Protein AF-A0A090TX85-F1 (afdb_monomer_lite)

Structure (mmCIF, N/CA/C/O backbone):
data_AF-A0A090TX85-F1
#
_entry.id   AF-A0A090TX85-F1
#
loop_
_atom_site.group_PDB
_atom_site.id
_atom_site.type_symbol
_atom_site.label_atom_id
_atom_site.label_alt_id
_atom_site.label_comp_id
_atom_site.label_asym_id
_atom_site.label_entity_id
_atom_site.label_seq_id
_atom_site.pdbx_PDB_ins_code
_atom_site.Cartn_x
_atom_site.Cartn_y
_atom_site.Cartn_z
_atom_site.occupancy
_atom_site.B_iso_or_equiv
_atom_site.auth_seq_id
_atom_site.auth_comp_id
_atom_site.auth_asym_id
_atom_site.auth_atom_id
_atom_site.pdbx_PDB_model_num
ATOM 1 N N . MET A 1 1 ? -38.885 6.230 16.861 1.00 35.53 1 MET A N 1
ATOM 2 C CA . MET A 1 1 ? -38.272 6.081 18.195 1.00 35.53 1 MET A CA 1
ATOM 3 C C . MET A 1 1 ? -37.328 7.254 18.384 1.00 35.53 1 MET A C 1
ATOM 5 O O . MET A 1 1 ? -36.355 7.330 17.651 1.00 35.53 1 MET A O 1
ATOM 9 N N . SER A 1 2 ? -37.672 8.209 19.249 1.00 38.22 2 SER A N 1
ATOM 10 C CA . SER A 1 2 ? -36.820 9.360 19.577 1.00 38.22 2 SER A CA 1
ATOM 11 C C . SER A 1 2 ? -36.460 9.220 21.050 1.00 38.22 2 SER A C 1
ATOM 13 O O . SER A 1 2 ? -37.342 9.321 21.898 1.00 38.22 2 SER A O 1
ATOM 15 N N . THR A 1 3 ? -35.209 8.887 21.345 1.00 39.09 3 THR A N 1
ATOM 16 C CA . THR A 1 3 ? -34.692 8.728 22.709 1.00 39.09 3 THR A CA 1
ATOM 17 C C . THR A 1 3 ? -34.293 10.100 23.244 1.00 39.09 3 THR A C 1
ATOM 19 O O . THR A 1 3 ? -33.414 10.744 22.672 1.00 39.09 3 THR A O 1
ATOM 22 N N . ILE A 1 4 ? -34.941 10.569 24.309 1.00 48.97 4 ILE A N 1
ATOM 23 C CA . ILE A 1 4 ? -34.514 11.772 25.036 1.00 48.97 4 ILE A CA 1
ATOM 24 C C . ILE A 1 4 ? -33.376 11.350 25.974 1.00 48.97 4 ILE A C 1
ATOM 26 O O . ILE A 1 4 ? -33.540 10.426 26.764 1.00 48.97 4 ILE A O 1
ATOM 30 N N . SER A 1 5 ? -32.211 11.991 25.856 1.00 46.62 5 SER A N 1
ATOM 31 C CA . SER A 1 5 ? -31.072 11.776 26.757 1.00 46.62 5 SER A CA 1
ATOM 32 C C . SER A 1 5 ? -31.274 12.573 28.048 1.00 46.62 5 SER A C 1
ATOM 34 O O . SER A 1 5 ? -31.529 13.779 27.977 1.00 46.62 5 SER A O 1
ATOM 36 N N . LEU A 1 6 ? -31.100 11.934 29.213 1.00 49.88 6 LEU A N 1
ATOM 37 C CA . LEU A 1 6 ? -31.169 12.589 30.531 1.00 49.88 6 LEU A CA 1
ATOM 38 C C . LEU A 1 6 ? -30.198 13.778 30.662 1.00 49.88 6 LEU A C 1
ATOM 40 O O . LEU A 1 6 ? -30.486 14.731 31.377 1.00 49.88 6 LEU A O 1
ATOM 44 N N . ALA A 1 7 ? -29.099 13.791 29.901 1.00 43.81 7 ALA A N 1
ATOM 45 C CA . ALA A 1 7 ? -28.139 14.898 29.895 1.00 43.81 7 ALA A CA 1
ATOM 46 C C . ALA A 1 7 ? -28.676 16.189 29.241 1.00 43.81 7 ALA A C 1
ATOM 48 O O . ALA A 1 7 ? -28.072 17.249 29.380 1.00 43.81 7 ALA A O 1
ATOM 49 N N . SER A 1 8 ? -29.808 16.121 28.533 1.00 48.03 8 SER A N 1
ATOM 50 C CA . SER A 1 8 ? -30.465 17.298 27.948 1.00 48.03 8 SER A CA 1
ATOM 51 C C . SER A 1 8 ? -31.536 17.929 28.851 1.00 48.03 8 SER A C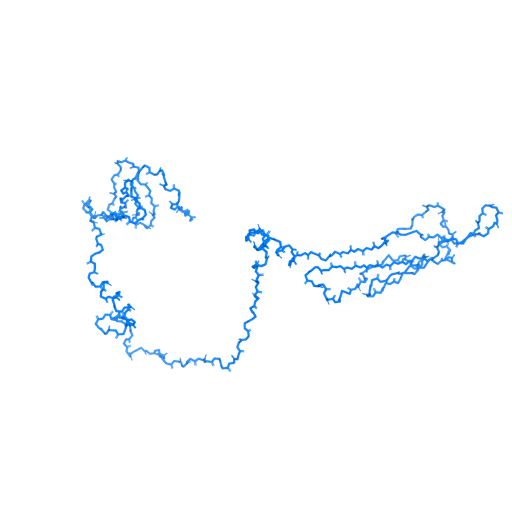 1
ATOM 53 O O . SER A 1 8 ? -32.106 18.948 28.472 1.00 48.03 8 SER A O 1
ATOM 55 N N . LEU A 1 9 ? -31.783 17.380 30.054 1.00 50.69 9 LEU A N 1
ATOM 56 C CA . LEU A 1 9 ? -32.808 17.880 30.985 1.00 50.69 9 LEU A CA 1
ATOM 57 C C . LEU A 1 9 ? -32.353 19.040 31.899 1.00 50.69 9 LEU A C 1
ATOM 59 O O . LEU A 1 9 ? -33.152 19.554 32.676 1.00 50.69 9 LEU A O 1
ATOM 63 N N . VAL A 1 10 ? -31.109 19.511 31.780 1.00 48.25 10 VAL A N 1
ATOM 64 C CA . VAL A 1 10 ? -30.507 20.532 32.672 1.00 48.25 10 VAL A CA 1
ATOM 65 C C . VAL A 1 10 ? -31.201 21.914 32.614 1.00 48.25 10 VAL A C 1
ATOM 67 O O . VAL A 1 10 ? -30.886 22.800 33.401 1.00 48.25 10 VAL A O 1
ATOM 70 N N . GLN A 1 11 ? -32.190 22.126 31.738 1.00 52.59 11 GLN A N 1
ATOM 71 C CA . GLN A 1 11 ? -33.014 23.347 31.715 1.00 52.59 11 GLN A CA 1
ATOM 72 C C . GLN A 1 11 ? -34.497 23.071 31.442 1.00 52.59 11 GLN A C 1
ATOM 74 O O . GLN A 1 11 ? -35.146 23.784 30.675 1.00 52.59 11 GLN A O 1
ATOM 79 N N . VAL A 1 12 ? -35.056 22.024 32.043 1.00 52.38 12 VAL A N 1
ATOM 80 C CA . VAL A 1 12 ? -36.495 21.782 31.935 1.00 52.38 12 VAL A CA 1
ATOM 81 C C . VAL A 1 12 ? -37.238 22.569 33.013 1.00 52.38 12 VAL A C 1
ATOM 83 O O . VAL A 1 12 ? -37.334 22.142 34.155 1.00 52.38 12 VAL A O 1
ATOM 86 N N . SER A 1 13 ? -37.787 23.725 32.642 1.00 56.41 13 SER A N 1
ATOM 87 C CA . SER A 1 13 ? -38.819 24.412 33.428 1.00 56.41 13 SER A CA 1
ATOM 88 C C . SER A 1 13 ? -40.166 23.711 33.199 1.00 56.41 13 SER A C 1
ATOM 90 O O . SER A 1 13 ? -40.841 23.971 32.196 1.00 56.41 13 SER A O 1
ATOM 92 N N . GLY A 1 14 ? -40.513 22.746 34.052 1.00 64.75 14 GLY A N 1
ATOM 93 C CA . GLY A 1 14 ? -41.744 21.957 33.950 1.00 64.75 14 GLY A CA 1
ATOM 94 C C . GLY A 1 14 ? -41.708 20.679 34.790 1.00 64.75 14 GLY A C 1
ATOM 95 O O . GLY A 1 14 ? -40.648 20.261 35.245 1.00 64.75 14 GLY A O 1
ATOM 96 N N . THR A 1 15 ? -42.863 20.044 34.989 1.00 73.31 15 THR A N 1
ATOM 97 C CA . THR A 1 15 ? -42.965 18.785 35.744 1.00 73.31 15 THR A CA 1
ATOM 98 C C . THR A 1 15 ? -42.597 17.611 34.841 1.00 73.31 15 THR A C 1
ATOM 100 O O . THR A 1 15 ? -43.173 17.451 33.759 1.00 73.31 15 THR A O 1
ATOM 103 N N . LEU A 1 16 ? -41.643 16.781 35.264 1.00 80.31 16 LEU A N 1
ATOM 104 C CA . LEU A 1 16 ? -41.279 15.572 34.534 1.00 80.31 16 LEU A CA 1
ATOM 105 C C . LEU A 1 16 ? -42.306 14.473 34.813 1.00 80.31 16 LEU A C 1
ATOM 107 O O . LEU A 1 16 ? -42.590 14.168 35.970 1.00 80.31 16 LEU A O 1
ATOM 111 N N . ILE A 1 17 ? -42.852 13.872 33.753 1.00 82.50 17 ILE A N 1
ATOM 112 C CA . ILE A 1 17 ? -43.796 12.762 33.872 1.00 82.50 17 ILE A CA 1
ATOM 113 C C . ILE A 1 17 ? -43.419 11.578 32.985 1.00 82.50 17 ILE A C 1
ATOM 115 O O . ILE A 1 17 ? -42.836 11.731 31.908 1.00 82.50 17 ILE A O 1
ATOM 119 N N . VAL A 1 18 ? -43.855 10.394 33.393 1.00 84.69 18 VAL A N 1
ATOM 120 C CA . VAL A 1 18 ? -44.042 9.242 32.510 1.00 84.69 18 VAL A CA 1
ATOM 121 C C . VAL A 1 18 ? -45.539 9.111 32.264 1.00 84.69 18 VAL A C 1
ATOM 123 O O . VAL A 1 18 ? -46.302 8.942 33.211 1.00 84.69 18 VAL A O 1
ATOM 126 N N . ASP A 1 19 ? -45.975 9.237 31.009 1.00 81.69 19 ASP A N 1
ATOM 127 C CA . ASP A 1 19 ? -47.399 9.105 30.686 1.00 81.69 19 ASP A CA 1
ATOM 128 C C . ASP A 1 19 ? -47.898 7.654 30.819 1.00 81.69 19 ASP A C 1
ATOM 130 O O . ASP A 1 19 ? -47.111 6.704 30.861 1.00 81.69 19 ASP A O 1
ATOM 134 N N . ALA A 1 20 ? -49.220 7.460 30.829 1.00 77.81 20 ALA A N 1
ATOM 135 C CA . ALA A 1 20 ? -49.841 6.129 30.894 1.00 77.81 20 ALA A CA 1
ATOM 136 C C . ALA A 1 20 ? -49.443 5.170 29.741 1.00 77.81 20 ALA A C 1
ATOM 138 O O . ALA A 1 20 ? -49.757 3.980 29.787 1.00 77.81 20 ALA A O 1
ATOM 139 N N . GLN A 1 21 ? -48.789 5.665 28.684 1.00 79.25 21 GLN A N 1
ATOM 140 C CA . GLN A 1 21 ? -48.251 4.871 27.576 1.00 79.25 21 GLN A CA 1
ATOM 141 C C . GLN A 1 21 ? -46.757 4.533 27.756 1.00 79.25 21 GLN A C 1
ATOM 143 O O . GLN A 1 21 ? -46.163 3.921 26.865 1.00 79.25 21 GLN A O 1
ATOM 148 N N . GLY A 1 22 ? -46.152 4.898 28.891 1.00 75.00 22 GLY A N 1
ATOM 149 C CA . GLY A 1 22 ? -44.753 4.631 29.228 1.00 75.00 22 GLY A CA 1
ATOM 150 C C . GLY A 1 22 ? -43.764 5.596 28.573 1.00 75.00 22 GLY A C 1
ATOM 151 O O . GLY A 1 22 ? -42.566 5.308 28.512 1.00 75.00 22 GLY A O 1
ATOM 152 N N . LYS A 1 23 ? -44.234 6.729 28.040 1.00 77.19 23 LYS A N 1
ATOM 153 C CA . LYS A 1 23 ? -43.383 7.719 27.382 1.00 77.19 23 LYS A CA 1
ATOM 154 C C . LYS A 1 23 ? -43.030 8.847 28.350 1.00 77.19 23 LYS A C 1
ATOM 156 O O . LYS A 1 23 ? -43.896 9.570 28.839 1.00 77.19 23 LYS A O 1
ATOM 161 N N . LEU A 1 24 ? -41.728 9.057 28.534 1.00 80.19 24 LEU A N 1
ATOM 162 C CA . LEU A 1 24 ? -41.193 10.198 29.274 1.00 80.19 24 LEU A CA 1
ATOM 163 C C . LEU A 1 24 ? -41.507 11.509 28.537 1.00 80.19 24 LEU A C 1
ATOM 165 O O . LEU A 1 24 ? -41.128 11.683 27.372 1.00 80.19 24 LEU A O 1
ATOM 169 N N . THR A 1 25 ? -42.197 12.425 29.209 1.00 77.00 25 THR A N 1
ATOM 170 C CA . THR A 1 25 ? -42.598 13.726 28.668 1.00 77.00 25 THR A CA 1
ATOM 171 C C . THR A 1 25 ? -42.489 14.798 29.753 1.00 77.00 25 THR A C 1
ATOM 173 O O . THR A 1 25 ? -42.663 14.528 30.934 1.00 77.00 25 THR A O 1
ATOM 176 N N . VAL A 1 26 ? -42.205 16.035 29.353 1.00 80.56 26 VAL A N 1
ATOM 177 C CA . VAL A 1 26 ? -42.237 17.196 30.250 1.00 80.56 26 VAL A CA 1
ATOM 178 C C . VAL A 1 26 ? -43.586 17.886 30.108 1.00 80.56 26 VAL A C 1
ATOM 180 O O . VAL A 1 26 ? -43.968 18.267 28.997 1.00 80.56 26 VAL A O 1
ATOM 183 N N . LEU A 1 27 ? -44.284 18.088 31.223 1.00 76.38 27 LEU A N 1
ATOM 184 C CA . LEU A 1 27 ? -45.461 18.944 31.272 1.00 76.38 27 LEU A CA 1
ATOM 185 C C . LEU A 1 27 ? -45.052 20.417 31.432 1.00 76.38 27 LEU A C 1
ATOM 187 O O . LEU A 1 27 ? -44.227 20.731 32.292 1.00 76.38 27 LEU A O 1
ATOM 191 N N . PRO A 1 28 ? -45.638 21.341 30.647 1.00 75.62 28 PRO A N 1
ATOM 192 C CA . PRO A 1 28 ? -45.458 22.773 30.862 1.00 75.62 28 PRO A CA 1
ATOM 193 C C . PRO A 1 28 ? -45.927 23.181 32.262 1.00 75.62 28 PRO A C 1
ATOM 195 O O . PRO A 1 28 ? -46.944 22.670 32.743 1.00 75.62 28 PRO A O 1
ATOM 198 N N . GLU A 1 29 ? -45.237 24.144 32.876 1.00 66.00 29 GLU A N 1
ATOM 199 C CA . GLU A 1 29 ? -45.604 24.681 34.191 1.00 66.00 29 GLU A CA 1
ATOM 200 C C . GLU A 1 29 ? -47.088 25.090 34.249 1.00 66.00 29 GLU A C 1
ATOM 202 O O . GLU A 1 29 ? -47.611 25.762 33.357 1.00 66.00 29 GLU A O 1
ATOM 207 N N . GLY A 1 30 ? -47.782 24.653 35.305 1.00 68.38 30 GLY A N 1
ATOM 208 C CA . GLY A 1 30 ? -49.209 24.917 35.518 1.00 68.38 30 GLY A CA 1
ATOM 209 C C . GLY A 1 30 ? -50.173 23.926 34.852 1.00 68.38 30 GLY A C 1
ATOM 210 O O . GLY A 1 30 ? -51.386 24.073 35.009 1.00 68.38 30 GLY A O 1
ATOM 211 N N . THR A 1 31 ? -49.674 22.909 34.141 1.00 77.25 31 THR A N 1
ATOM 212 C CA . THR A 1 31 ? -50.509 21.820 33.606 1.00 77.25 31 THR A CA 1
ATOM 213 C C . THR A 1 31 ? -50.642 20.706 34.641 1.00 77.25 31 THR A C 1
ATOM 215 O O . THR A 1 31 ? -49.637 20.147 35.067 1.00 77.25 31 THR A O 1
ATOM 218 N N . ALA A 1 32 ? -51.872 20.358 35.032 1.00 79.69 32 ALA A N 1
ATOM 219 C CA . ALA A 1 32 ? -52.099 19.230 35.933 1.00 79.69 32 ALA A CA 1
ATOM 220 C C . ALA A 1 32 ? -51.850 17.890 35.206 1.00 79.69 32 ALA A C 1
ATOM 222 O O . ALA A 1 32 ? -52.315 17.730 34.069 1.00 79.69 32 ALA A O 1
ATOM 223 N N . PRO A 1 33 ? -51.149 16.931 35.834 1.00 82.94 33 PRO A N 1
ATOM 224 C CA . PRO A 1 33 ? -50.961 15.594 35.283 1.00 82.94 33 PRO A CA 1
ATOM 225 C C . PRO A 1 33 ? -52.296 14.840 35.217 1.00 82.94 33 PRO A C 1
ATOM 227 O O . PRO A 1 33 ? -53.236 15.120 35.968 1.00 82.94 33 PRO A O 1
ATOM 230 N N . ARG A 1 34 ? -52.415 13.906 34.272 1.00 84.00 34 ARG A N 1
ATOM 231 C CA . ARG A 1 34 ? -53.632 13.105 34.107 1.00 84.00 34 ARG A CA 1
ATOM 232 C C . ARG A 1 34 ? -53.559 11.866 34.999 1.00 84.00 34 ARG A C 1
ATOM 234 O O . ARG A 1 34 ? -52.465 11.384 35.281 1.00 84.00 34 ARG A O 1
ATOM 241 N N . PRO A 1 35 ? -54.710 11.286 35.372 1.00 84.19 35 PRO A N 1
ATOM 242 C CA . PRO A 1 35 ? -54.731 9.967 35.981 1.00 84.19 35 PRO A CA 1
ATOM 243 C C . PRO A 1 35 ? -53.946 8.930 35.169 1.00 84.19 35 PRO A C 1
ATOM 245 O O . PRO A 1 35 ? -54.164 8.790 33.963 1.00 84.19 35 PRO A O 1
ATOM 248 N N . GLY A 1 36 ? -53.064 8.202 35.847 1.00 79.88 36 GLY A N 1
ATOM 249 C CA . GLY A 1 36 ? -52.144 7.221 35.277 1.00 79.88 36 GLY A CA 1
ATOM 250 C C . GLY A 1 36 ? -50.773 7.776 34.880 1.00 79.88 36 GLY A C 1
ATOM 251 O O . GLY A 1 36 ? -49.910 6.980 34.521 1.00 79.88 36 GLY A O 1
ATOM 252 N N . ASP A 1 37 ? -50.558 9.093 34.942 1.00 85.00 37 ASP A N 1
ATOM 253 C CA . ASP A 1 37 ? -49.226 9.673 34.771 1.00 85.00 37 ASP A CA 1
ATOM 254 C C . ASP A 1 37 ? -48.413 9.480 36.074 1.00 85.00 37 ASP A C 1
ATOM 256 O O . ASP A 1 37 ? -48.940 9.638 37.180 1.00 85.00 37 ASP A O 1
ATOM 260 N N . VAL A 1 38 ? -47.131 9.131 35.948 1.00 83.88 38 VAL A N 1
ATOM 261 C CA . VAL A 1 38 ? -46.173 9.072 37.065 1.00 83.88 38 VAL A CA 1
ATOM 262 C C . VAL A 1 38 ? -45.374 10.364 37.068 1.00 83.88 38 VAL A C 1
ATOM 264 O O . VAL A 1 38 ? -44.657 10.647 36.108 1.00 83.88 38 VAL A O 1
ATOM 267 N N . VAL A 1 39 ? -45.511 11.148 38.127 1.00 82.44 39 VAL A N 1
ATOM 268 C CA . VAL A 1 39 ? -44.804 12.408 38.340 1.00 82.44 39 VAL A CA 1
ATOM 269 C C . VAL A 1 39 ? -43.491 12.128 39.056 1.00 82.44 39 VAL A C 1
ATOM 271 O O . VAL A 1 39 ? -43.451 11.387 40.035 1.00 82.44 39 VAL A O 1
ATOM 274 N N . ILE A 1 40 ? -42.418 12.721 38.545 1.00 78.44 40 ILE A N 1
ATOM 275 C CA . ILE A 1 40 ? -41.090 12.662 39.148 1.00 78.44 40 ILE A CA 1
ATOM 276 C C . ILE A 1 40 ? -40.758 14.092 39.551 1.00 78.44 40 ILE A C 1
ATOM 278 O O . ILE A 1 40 ? -40.475 14.924 38.680 1.00 78.44 40 ILE A O 1
ATOM 282 N N . ASP A 1 41 ? -40.853 14.392 40.845 1.00 68.56 41 ASP A N 1
ATOM 283 C CA . ASP A 1 41 ? -40.484 15.714 41.335 1.00 68.56 41 ASP A CA 1
ATOM 284 C C . ASP A 1 41 ? -38.974 15.743 41.562 1.00 68.56 41 ASP A C 1
ATOM 286 O O . ASP A 1 41 ? -38.399 14.959 42.3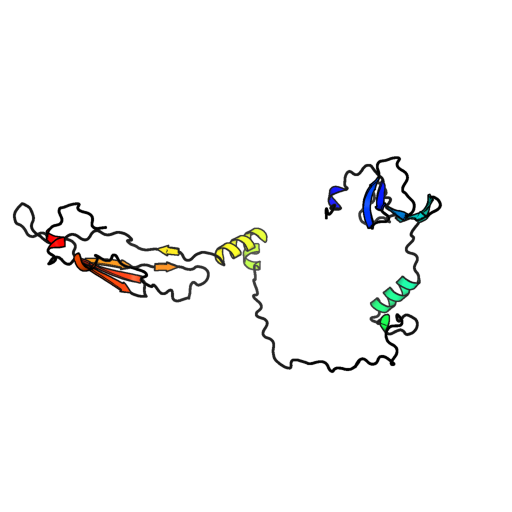20 1.00 68.56 41 ASP A O 1
ATOM 290 N N . ILE A 1 42 ? -38.314 16.622 40.818 1.00 61.84 42 ILE A N 1
ATOM 291 C CA . ILE A 1 42 ? -36.880 16.830 40.937 1.00 61.84 42 ILE A CA 1
ATOM 292 C C . ILE A 1 42 ? -36.748 18.046 41.831 1.00 61.84 42 ILE A C 1
ATOM 294 O O . ILE A 1 42 ? -36.933 19.179 41.376 1.00 61.84 42 ILE A O 1
ATOM 298 N N . LEU A 1 43 ? -36.452 17.808 43.108 1.00 55.50 43 LEU A N 1
ATOM 299 C CA . LEU A 1 43 ? -36.144 18.884 44.038 1.00 55.50 43 LEU A CA 1
ATOM 300 C C . LEU A 1 43 ? -35.035 19.739 43.410 1.00 55.50 43 LEU A C 1
ATOM 302 O O . LEU A 1 43 ? -33.956 19.249 43.072 1.00 55.50 43 LEU A O 1
ATOM 306 N N . GLN A 1 44 ? -35.334 21.016 43.163 1.00 52.94 44 GLN A N 1
ATOM 307 C CA . GLN A 1 44 ? -34.340 21.954 42.651 1.00 52.94 44 GLN A CA 1
ATOM 308 C C . GLN A 1 44 ? -33.181 21.994 43.654 1.00 52.94 44 GLN A C 1
ATOM 310 O O . GLN A 1 44 ? -33.432 22.163 44.845 1.00 52.94 44 GLN A O 1
ATOM 315 N N . ASP A 1 45 ? -31.949 21.836 43.159 1.00 51.97 45 ASP A N 1
ATOM 316 C CA . ASP A 1 45 ? -30.705 21.648 43.933 1.00 51.97 45 ASP A CA 1
ATOM 317 C C . ASP A 1 45 ? -30.454 20.251 44.544 1.00 51.97 45 ASP A C 1
ATOM 319 O O . ASP A 1 45 ? -29.546 20.109 45.359 1.00 51.97 45 ASP A O 1
ATOM 323 N N . ALA A 1 46 ? -31.164 19.203 44.109 1.00 47.59 46 ALA A N 1
ATOM 324 C CA . ALA A 1 46 ? -30.817 17.828 44.477 1.00 47.59 46 ALA A CA 1
ATOM 325 C C . ALA A 1 46 ? -29.432 17.417 43.925 1.00 47.59 46 ALA A C 1
ATOM 327 O O . ALA A 1 46 ? -29.213 17.398 42.706 1.00 47.59 46 ALA A O 1
ATOM 328 N N . GLU A 1 47 ? -28.490 17.070 44.808 1.00 49.22 47 GLU A N 1
ATOM 329 C CA . GLU A 1 47 ? -27.245 16.405 44.417 1.00 49.22 47 GLU A CA 1
ATOM 330 C C 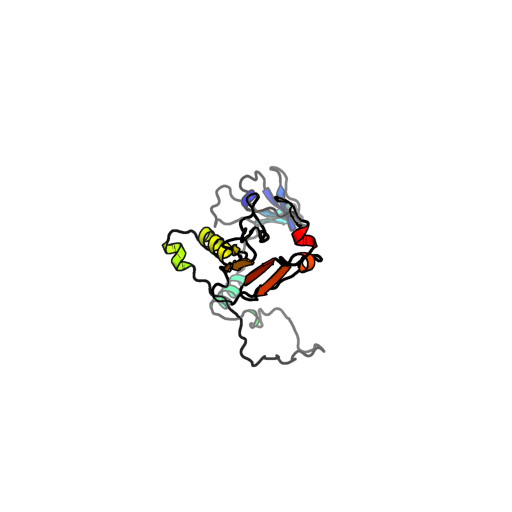. GLU A 1 47 ? -27.551 14.970 43.952 1.00 49.22 47 GLU A C 1
ATOM 332 O O . GLU A 1 47 ? -28.568 14.367 44.302 1.00 49.22 47 GLU A O 1
ATOM 337 N N . VAL A 1 48 ? -26.673 14.391 43.125 1.00 46.34 48 VAL A N 1
ATOM 338 C CA . VAL A 1 48 ? -26.812 12.991 42.691 1.00 46.34 48 VAL A CA 1
ATOM 339 C C . VAL A 1 48 ? -26.748 12.087 43.926 1.00 46.34 48 VAL A C 1
ATOM 341 O O . VAL A 1 48 ? -25.664 11.842 44.451 1.00 46.34 48 VAL A O 1
ATOM 344 N N . GLY A 1 49 ? -27.903 11.593 44.372 1.00 49.34 49 GLY A N 1
ATOM 345 C CA . GLY A 1 49 ? -28.041 10.796 45.593 1.00 49.34 49 GLY A CA 1
ATOM 346 C C . GLY A 1 49 ? -29.140 11.272 46.546 1.00 49.34 49 GLY A C 1
ATOM 347 O O . GLY A 1 49 ? -29.457 10.528 47.470 1.00 49.34 49 GLY A O 1
ATOM 348 N N . ASP A 1 50 ? -29.736 12.447 46.324 1.00 54.28 50 ASP A N 1
ATOM 349 C CA . ASP A 1 50 ? -30.927 12.876 47.064 1.00 54.28 50 ASP A CA 1
ATOM 350 C C . ASP A 1 50 ? -32.171 12.069 46.643 1.00 54.28 50 ASP A C 1
ATOM 352 O O . ASP A 1 50 ? -32.297 11.635 45.492 1.00 54.28 50 ASP A O 1
ATOM 356 N N . GLU A 1 51 ? -33.085 11.843 47.591 1.00 55.19 51 GLU A N 1
ATOM 357 C CA . GLU A 1 51 ? -34.311 11.067 47.379 1.00 55.19 51 GLU A CA 1
ATOM 358 C C . GLU A 1 51 ? -35.202 11.722 46.312 1.00 55.19 51 GLU A C 1
ATOM 360 O O . GLU A 1 51 ? -35.649 12.861 46.451 1.00 55.19 51 GLU A O 1
ATOM 365 N N . LEU A 1 52 ? -35.466 10.983 45.231 1.00 63.16 52 LEU A N 1
ATOM 366 C CA . LEU A 1 52 ? -36.472 11.346 44.237 1.00 63.16 52 LEU A CA 1
ATOM 367 C C . LEU A 1 52 ? -37.852 11.038 44.819 1.00 63.16 52 LEU A C 1
ATOM 369 O O . LEU A 1 52 ? -38.132 9.879 45.125 1.00 63.16 52 LEU A O 1
ATOM 373 N N . SER A 1 53 ? -38.735 12.032 44.909 1.00 69.19 53 SER A N 1
ATOM 374 C CA . SER A 1 53 ? -40.142 11.765 45.199 1.00 69.19 53 SER A CA 1
ATOM 375 C C . SER A 1 53 ? -40.864 11.383 43.905 1.00 69.19 53 SER A C 1
ATOM 377 O O . SER A 1 53 ? -40.877 12.115 42.909 1.00 69.19 53 SER A O 1
ATOM 379 N N . ILE A 1 54 ? -41.436 10.179 43.904 1.00 76.56 54 ILE A N 1
ATOM 380 C CA . ILE A 1 54 ? -42.195 9.636 42.778 1.00 76.56 54 ILE A CA 1
ATOM 381 C C . ILE A 1 54 ? -43.651 9.533 43.207 1.00 76.56 54 ILE A C 1
ATOM 383 O O . ILE A 1 54 ? -43.961 8.906 44.218 1.00 76.56 54 ILE A O 1
ATOM 387 N N . GLU A 1 55 ? -44.550 10.119 42.424 1.00 81.62 55 GLU A N 1
ATOM 388 C CA . GLU A 1 55 ? -45.979 10.147 42.723 1.00 81.62 55 GLU A CA 1
ATOM 389 C C . GLU A 1 55 ? -46.788 9.602 41.538 1.00 81.62 55 GLU A C 1
ATOM 391 O O . GLU A 1 55 ? -46.679 10.087 40.411 1.00 81.62 55 GLU A O 1
ATOM 396 N N . LEU A 1 56 ? -47.620 8.584 41.766 1.00 82.06 56 LEU A N 1
ATOM 397 C CA . LEU A 1 56 ? -48.566 8.088 40.765 1.00 82.06 56 LEU A CA 1
ATOM 398 C C . LEU A 1 56 ? -49.893 8.839 40.887 1.00 82.06 56 LEU A C 1
ATOM 400 O O . LEU A 1 56 ? -50.536 8.797 41.934 1.00 82.06 56 LEU A O 1
ATOM 404 N N . ILE A 1 57 ? -50.360 9.458 39.802 1.00 84.19 57 ILE A N 1
ATOM 405 C CA . ILE A 1 57 ? -51.659 10.139 39.795 1.00 84.19 57 ILE A CA 1
ATOM 406 C C . ILE A 1 57 ? -52.781 9.112 39.641 1.00 84.19 57 ILE A C 1
ATOM 408 O O . ILE A 1 57 ? -52.913 8.454 38.607 1.00 84.19 57 ILE A O 1
ATOM 412 N N . GLN A 1 58 ? -53.617 8.977 40.665 1.00 80.88 58 GLN A N 1
ATOM 413 C CA . GLN A 1 58 ? -54.725 8.029 40.689 1.00 80.88 58 GLN A CA 1
ATOM 414 C C . GLN A 1 58 ? -55.941 8.525 39.884 1.00 80.88 58 GLN A C 1
ATOM 416 O O . GLN A 1 58 ? -56.026 9.674 39.447 1.00 80.88 58 GLN A O 1
ATOM 421 N N . ALA A 1 59 ? -56.918 7.635 39.669 1.00 78.38 59 ALA A N 1
ATOM 422 C CA . ALA A 1 59 ? -58.152 7.899 38.913 1.00 78.38 59 ALA A CA 1
ATOM 423 C C . ALA A 1 59 ? -59.012 9.050 39.473 1.00 78.38 59 ALA A C 1
ATOM 425 O O . ALA A 1 59 ? -59.832 9.616 38.748 1.00 78.38 59 ALA A O 1
ATOM 426 N N . ASP A 1 60 ? -58.829 9.393 40.747 1.00 76.00 60 ASP A N 1
ATOM 427 C CA . ASP A 1 60 ? -59.489 10.496 41.449 1.00 76.00 60 ASP A CA 1
ATOM 428 C C . ASP A 1 60 ? -58.731 11.835 41.337 1.00 76.00 60 ASP A C 1
ATOM 430 O O . ASP A 1 60 ? -59.203 12.858 41.839 1.00 76.00 60 ASP A O 1
ATOM 434 N N . GLY A 1 61 ? -57.584 11.845 40.649 1.00 71.44 61 GLY A N 1
ATOM 435 C CA . GLY A 1 61 ? -56.728 13.013 40.473 1.00 71.44 61 GLY A CA 1
ATOM 436 C C . GLY A 1 61 ? -55.909 13.382 41.710 1.00 71.44 61 GLY A C 1
ATOM 437 O O . GLY A 1 61 ? -55.308 14.455 41.716 1.00 71.44 61 GLY A O 1
ATOM 438 N N . GLN A 1 62 ? -55.900 12.546 42.753 1.00 78.25 62 GLN A N 1
ATOM 439 C CA . GLN A 1 62 ? -54.941 12.647 43.853 1.00 78.25 62 GLN A CA 1
ATOM 440 C C . GLN A 1 62 ? -53.676 11.877 43.478 1.00 78.25 62 GLN A C 1
ATOM 442 O O . GLN A 1 62 ? -53.750 10.848 42.803 1.00 78.25 62 GLN A O 1
ATOM 447 N N . GLY A 1 63 ? -52.514 12.364 43.891 1.00 79.25 63 GLY A N 1
ATOM 448 C CA . GLY A 1 63 ? -51.288 11.610 43.721 1.00 79.25 63 GLY A CA 1
ATOM 449 C C . GLY A 1 63 ? -50.996 10.717 44.931 1.00 79.25 63 GLY A C 1
ATOM 450 O O . GLY A 1 63 ? -51.422 10.979 46.059 1.00 79.25 63 GLY A O 1
ATOM 451 N N . GLN A 1 64 ? -50.374 9.576 44.651 1.00 79.44 64 GLN A N 1
ATOM 452 C CA . GLN A 1 64 ? -49.917 8.603 45.630 1.00 79.44 64 GLN A CA 1
ATOM 453 C C . GLN A 1 64 ? -48.400 8.544 45.593 1.00 79.44 64 GLN A C 1
ATOM 455 O O . GLN A 1 64 ? -47.826 8.124 44.588 1.00 79.44 64 GLN A O 1
ATOM 460 N N . GLU A 1 65 ? -47.771 8.930 46.695 1.00 77.50 65 GLU A N 1
ATOM 461 C CA . GLU A 1 65 ? -46.334 8.777 46.878 1.00 77.50 65 GLU A CA 1
ATOM 462 C C . GLU A 1 65 ? -45.950 7.291 46.837 1.00 77.50 65 GLU A C 1
ATOM 464 O O . GLU A 1 65 ? -46.575 6.445 47.486 1.00 77.50 65 GLU A O 1
ATOM 469 N N . ILE A 1 66 ? -44.944 6.973 46.025 1.00 69.31 66 ILE A N 1
ATOM 470 C CA . ILE A 1 66 ? -44.351 5.643 45.923 1.00 69.31 66 ILE A CA 1
ATOM 471 C C . ILE A 1 66 ? -43.145 5.620 46.858 1.00 69.31 66 ILE A C 1
ATOM 473 O O . ILE A 1 66 ? -42.027 5.942 46.458 1.00 69.31 66 ILE A O 1
ATOM 477 N N . THR A 1 67 ? -43.376 5.246 48.113 1.00 62.06 67 THR A N 1
ATOM 478 C CA . THR A 1 67 ? -42.301 4.993 49.077 1.00 62.06 67 THR A CA 1
ATOM 479 C C . THR A 1 67 ? -41.818 3.551 48.913 1.00 62.06 67 THR A C 1
ATOM 481 O O . THR A 1 67 ? -42.619 2.615 48.937 1.00 62.06 67 THR A O 1
ATOM 484 N N . ILE A 1 68 ? -40.512 3.354 48.723 1.00 59.62 68 ILE A N 1
ATOM 485 C CA . ILE A 1 68 ? -39.896 2.021 48.652 1.00 59.62 68 ILE A CA 1
ATOM 486 C C . ILE A 1 68 ? -39.709 1.513 50.093 1.00 59.62 68 ILE A C 1
ATOM 488 O O . ILE A 1 68 ? -38.610 1.547 50.629 1.00 59.62 68 ILE A O 1
ATOM 492 N N . GLU A 1 69 ? -40.793 1.094 50.750 1.00 57.44 69 GLU A N 1
ATOM 493 C CA . GLU A 1 69 ? -40.775 0.519 52.113 1.00 57.44 69 GLU A CA 1
ATOM 494 C C . GLU A 1 69 ? -41.075 -0.994 52.118 1.00 57.44 69 GLU A C 1
ATOM 496 O O . GLU A 1 69 ? -41.719 -1.513 53.031 1.00 57.44 69 GLU A O 1
ATOM 501 N N . ASP A 1 70 ? -40.629 -1.736 51.101 1.00 55.94 70 ASP A N 1
ATOM 502 C CA . ASP A 1 70 ? -40.837 -3.187 51.067 1.00 55.94 70 ASP A CA 1
ATOM 503 C C . ASP A 1 70 ? -39.850 -3.900 52.004 1.00 55.94 70 ASP A C 1
ATOM 505 O O . ASP A 1 70 ? -38.739 -4.268 51.621 1.00 55.94 70 ASP A O 1
ATOM 509 N N . ALA A 1 71 ? -40.286 -4.162 53.239 1.00 52.56 71 ALA A N 1
ATOM 510 C CA . ALA A 1 71 ? -39.589 -5.040 54.187 1.00 52.56 71 ALA A CA 1
ATOM 511 C C . ALA A 1 71 ? -39.294 -6.441 53.596 1.00 52.56 71 ALA A C 1
ATOM 513 O O . ALA A 1 71 ? -38.344 -7.111 54.005 1.00 52.56 71 ALA A O 1
ATOM 514 N N . ASP A 1 72 ? -40.072 -6.870 52.597 1.00 59.22 72 ASP A N 1
ATOM 515 C CA . ASP A 1 72 ? -39.858 -8.119 51.860 1.00 59.22 72 ASP A CA 1
ATOM 516 C C . ASP A 1 72 ? -38.635 -8.045 50.925 1.00 59.22 72 ASP A C 1
ATOM 518 O O . ASP A 1 72 ? -37.935 -9.042 50.730 1.00 59.22 72 ASP A O 1
ATOM 522 N N . ALA A 1 73 ? -38.323 -6.863 50.383 1.00 64.44 73 ALA A N 1
ATOM 523 C CA . ALA A 1 73 ? -37.147 -6.655 49.542 1.00 64.44 73 ALA A CA 1
ATOM 524 C C . ALA A 1 73 ? -35.854 -6.702 50.367 1.00 64.44 73 ALA A C 1
ATOM 526 O O . ALA A 1 73 ? -34.874 -7.300 49.925 1.00 64.44 73 ALA A O 1
ATOM 527 N N . GLU A 1 74 ? -35.855 -6.155 51.587 1.00 65.12 74 GLU A N 1
ATOM 528 C CA . GLU A 1 74 ? -34.707 -6.247 52.502 1.00 65.12 74 GLU A CA 1
ATOM 529 C C . GLU A 1 74 ? -34.377 -7.702 52.865 1.00 65.12 74 GLU A C 1
ATOM 531 O O . GLU A 1 74 ? -33.205 -8.077 52.907 1.00 65.12 74 GLU A O 1
ATOM 536 N N . ALA A 1 75 ? -35.394 -8.548 53.059 1.00 65.56 75 ALA A N 1
ATOM 537 C CA . ALA A 1 75 ? -35.202 -9.972 53.329 1.00 65.56 75 ALA A CA 1
ATOM 538 C C . ALA A 1 75 ? -34.584 -10.721 52.131 1.00 65.56 75 ALA A C 1
ATOM 540 O O . ALA A 1 75 ? -33.691 -11.550 52.319 1.00 65.56 75 ALA A O 1
ATOM 541 N N . ILE A 1 76 ? -35.009 -10.401 50.903 1.00 65.31 76 ILE A N 1
ATOM 542 C CA . ILE A 1 76 ? -34.435 -10.967 49.669 1.00 65.31 76 ILE A CA 1
ATOM 543 C C . ILE A 1 76 ? -32.987 -10.496 49.479 1.00 65.31 76 ILE A C 1
ATOM 545 O O . ILE A 1 76 ? -32.112 -11.298 49.152 1.00 65.31 76 ILE A O 1
ATOM 549 N N . ILE A 1 77 ? -32.710 -9.214 49.724 1.00 68.19 77 ILE A N 1
ATOM 550 C CA . ILE A 1 77 ? -31.362 -8.643 49.617 1.00 68.19 77 ILE A CA 1
ATOM 551 C C . ILE A 1 77 ? -30.423 -9.289 50.646 1.00 68.19 77 ILE A C 1
ATOM 553 O O . ILE A 1 77 ? -29.326 -9.713 50.285 1.00 68.19 77 ILE A O 1
ATOM 557 N N . ALA A 1 78 ? -30.866 -9.463 51.895 1.00 71.94 78 ALA A N 1
ATOM 558 C CA . ALA A 1 78 ? -30.073 -10.107 52.944 1.00 71.94 78 ALA A CA 1
ATOM 559 C C . ALA A 1 78 ? -29.775 -11.592 52.657 1.00 71.94 78 ALA A C 1
ATOM 561 O O . ALA A 1 78 ? -28.698 -12.074 53.017 1.00 71.94 78 ALA A O 1
ATOM 562 N N . ALA A 1 79 ? -30.702 -12.319 52.021 1.00 67.81 79 ALA A N 1
ATOM 563 C CA . ALA A 1 79 ? -30.486 -13.700 51.582 1.00 67.81 79 ALA A CA 1
ATOM 564 C C . ALA A 1 79 ? -29.422 -13.770 50.471 1.00 67.81 79 ALA A C 1
ATOM 566 O O . ALA A 1 79 ? -28.474 -14.548 50.571 1.00 67.81 79 ALA A O 1
ATOM 567 N N . ILE A 1 80 ? -29.494 -12.868 49.483 1.00 70.31 80 ILE A N 1
ATOM 568 C CA . ILE A 1 80 ? -28.502 -12.770 48.400 1.00 70.31 80 ILE A CA 1
ATOM 569 C C . ILE A 1 80 ? -27.111 -12.408 48.945 1.00 70.31 80 ILE A C 1
ATOM 571 O O . ILE A 1 80 ? -26.114 -12.981 48.507 1.00 70.31 80 ILE A O 1
ATOM 575 N N . GLU A 1 81 ? -27.014 -11.500 49.921 1.00 76.56 81 GLU A N 1
ATOM 576 C CA . GLU A 1 81 ? -25.734 -11.125 50.548 1.00 76.56 81 GLU A CA 1
ATOM 577 C C . GLU A 1 81 ? -25.092 -12.267 51.350 1.00 76.56 81 GLU A C 1
ATOM 579 O O . GLU A 1 81 ? -23.865 -12.348 51.445 1.00 76.56 81 GLU A O 1
ATOM 584 N N . GLN A 1 82 ? -25.905 -13.173 51.896 1.00 77.19 82 GLN A N 1
ATOM 585 C CA . GLN A 1 82 ? -25.446 -14.397 52.562 1.00 77.19 82 GLN A CA 1
ATOM 586 C C . GLN A 1 82 ? -25.146 -15.537 51.574 1.00 77.19 82 GLN A C 1
ATOM 588 O O . GLN A 1 82 ? -24.565 -16.549 51.968 1.00 77.19 82 GLN A O 1
ATOM 593 N N . GLY A 1 83 ? -25.448 -15.336 50.285 1.00 71.38 83 GLY A N 1
ATOM 594 C CA . GLY A 1 83 ? -25.249 -16.311 49.216 1.00 71.38 83 GLY A CA 1
ATOM 595 C C . GLY A 1 83 ? -26.357 -17.361 49.116 1.00 71.38 83 GLY A C 1
ATOM 596 O O . GLY A 1 83 ? -26.164 -18.353 48.413 1.00 71.38 83 GLY A O 1
ATOM 597 N N . ASP A 1 84 ? -27.483 -17.149 49.798 1.00 76.06 84 ASP A N 1
ATOM 598 C CA . ASP A 1 84 ? -28.674 -17.988 49.698 1.00 76.06 84 ASP A CA 1
ATOM 599 C C . ASP A 1 84 ? -29.476 -17.592 48.448 1.00 76.06 84 ASP A C 1
ATOM 601 O O . ASP A 1 84 ? -29.696 -16.408 48.183 1.00 76.06 84 ASP A O 1
ATOM 605 N N . ASP A 1 85 ? -29.911 -18.582 47.664 1.00 69.31 85 ASP A N 1
ATOM 606 C CA . ASP A 1 85 ? -30.729 -18.365 46.468 1.00 69.31 85 ASP A CA 1
ATOM 607 C C . ASP A 1 85 ? -32.212 -18.197 46.867 1.00 69.31 85 ASP A C 1
ATOM 609 O O . ASP A 1 85 ? -32.838 -19.164 47.315 1.00 69.31 85 ASP A O 1
ATOM 613 N N . PRO A 1 86 ? -32.823 -17.008 46.687 1.00 63.75 86 PRO A N 1
ATOM 614 C CA . PRO A 1 86 ? -34.219 -16.771 47.059 1.00 63.75 86 PRO A CA 1
ATOM 615 C C . PRO A 1 86 ? -35.213 -17.623 46.258 1.00 63.75 86 PRO A C 1
ATOM 617 O O . PRO A 1 86 ? -36.364 -17.773 46.664 1.00 63.75 86 PRO A O 1
ATOM 620 N N . THR A 1 87 ? -34.789 -18.181 45.118 1.00 65.88 87 THR A N 1
ATOM 621 C CA . THR A 1 87 ? -35.634 -19.033 44.273 1.00 65.88 87 THR A CA 1
ATOM 622 C C . THR A 1 87 ? -35.770 -20.462 44.800 1.00 65.88 87 THR A C 1
ATOM 624 O O . THR A 1 87 ? -36.708 -21.156 44.407 1.00 65.88 87 THR A O 1
ATOM 627 N N . GLU A 1 88 ? -34.898 -20.891 45.719 1.00 65.88 88 GLU A N 1
ATOM 628 C CA . GLU A 1 88 ? -34.971 -22.210 46.366 1.00 65.88 88 GLU A CA 1
ATOM 629 C C . GLU A 1 88 ? -35.806 -22.209 47.659 1.00 65.88 88 GLU A C 1
ATOM 631 O O .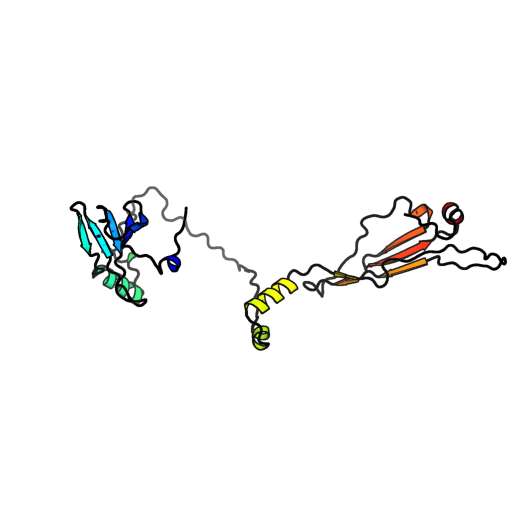 GLU A 1 88 ? -36.126 -23.273 48.193 1.00 65.88 88 GLU A O 1
ATOM 636 N N . ASN A 1 89 ? -36.198 -21.037 48.168 1.00 63.88 89 ASN A N 1
ATOM 637 C CA . ASN A 1 89 ? -37.073 -20.939 49.332 1.00 63.88 89 ASN A CA 1
ATOM 638 C C . ASN A 1 89 ? -38.542 -21.157 48.924 1.00 63.88 89 ASN A C 1
ATOM 640 O O . ASN A 1 89 ? -39.137 -20.304 48.271 1.00 63.88 89 ASN A O 1
ATOM 644 N N . GLU A 1 90 ? -39.149 -22.277 49.336 1.00 63.06 90 GLU A N 1
ATOM 645 C CA . GLU A 1 90 ? -40.514 -22.677 48.941 1.00 63.06 90 GLU A CA 1
ATOM 646 C C . GLU A 1 90 ? -41.605 -21.642 49.275 1.00 63.06 90 GLU A C 1
ATOM 648 O O . GLU A 1 90 ? -42.603 -21.565 48.560 1.00 63.06 90 GLU A O 1
ATOM 653 N N . GLU A 1 91 ? -41.432 -20.824 50.320 1.00 60.78 91 GLU A N 1
ATOM 654 C CA . GLU A 1 91 ? -42.399 -19.765 50.665 1.00 60.78 91 GLU A CA 1
ATOM 655 C C . GLU A 1 91 ? -42.286 -18.525 49.758 1.00 60.78 91 GLU A C 1
ATOM 657 O O . GLU A 1 91 ? -43.227 -17.735 49.682 1.00 60.78 91 GLU A O 1
ATOM 662 N N . GLN A 1 92 ? -41.160 -18.361 49.055 1.00 58.56 92 GLN A N 1
ATOM 663 C CA . GLN A 1 92 ? -40.849 -17.208 48.196 1.00 58.56 92 GLN A CA 1
ATOM 664 C C . GLN A 1 92 ? -40.671 -17.589 46.714 1.00 58.56 92 GLN A C 1
ATOM 666 O O . GLN A 1 92 ? -40.581 -16.713 45.851 1.00 58.56 92 GLN A O 1
ATOM 671 N N . ALA A 1 93 ? -40.666 -18.886 46.396 1.00 59.28 93 ALA A N 1
ATOM 672 C CA . ALA A 1 93 ? -40.555 -19.394 45.040 1.00 59.28 93 ALA A CA 1
ATOM 673 C C . ALA A 1 93 ? -41.801 -19.029 44.219 1.00 59.28 93 ALA A C 1
ATOM 675 O O . ALA A 1 93 ? -42.939 -19.365 44.558 1.00 59.28 93 ALA A O 1
ATOM 676 N N . THR A 1 94 ? -41.603 -18.372 43.076 1.00 57.22 94 THR A N 1
ATOM 677 C CA . THR A 1 94 ? -42.681 -18.182 42.101 1.00 57.22 94 THR A CA 1
ATOM 678 C C . THR A 1 94 ? -43.108 -19.557 41.584 1.00 57.22 94 THR A C 1
ATOM 680 O O . THR A 1 94 ? -42.272 -20.265 41.031 1.00 57.22 94 THR A O 1
ATOM 683 N N . ALA A 1 95 ? -44.379 -19.934 41.769 1.00 59.22 95 ALA A N 1
ATOM 684 C CA . ALA A 1 95 ? -44.959 -21.244 41.442 1.00 59.22 95 ALA A CA 1
ATOM 685 C C . ALA A 1 95 ? -44.795 -21.653 39.959 1.00 59.22 95 ALA A C 1
ATOM 687 O O . ALA A 1 95 ? -45.729 -21.582 39.156 1.00 59.22 95 ALA A O 1
ATOM 688 N N . ALA A 1 96 ? -43.598 -22.087 39.583 1.00 54.78 96 ALA A N 1
ATOM 689 C CA . ALA A 1 96 ? -43.232 -22.467 38.233 1.00 54.78 96 ALA A CA 1
ATOM 690 C C . ALA A 1 96 ? -42.895 -23.962 38.193 1.00 54.78 96 ALA A C 1
ATOM 692 O O . ALA A 1 96 ? -41.818 -24.378 38.601 1.00 54.78 96 ALA A O 1
ATOM 693 N N . GLY A 1 97 ? -43.813 -24.755 37.633 1.00 60.38 97 GLY A N 1
ATOM 694 C CA . GLY A 1 97 ? -43.524 -26.116 37.174 1.00 60.38 97 GLY A CA 1
ATOM 695 C C . GLY A 1 97 ? -43.886 -27.231 38.151 1.00 60.38 97 GLY A C 1
ATOM 696 O O . GLY A 1 97 ? -43.010 -27.933 38.639 1.00 60.38 97 GLY A O 1
ATOM 697 N N . GLU A 1 98 ? -45.183 -27.465 38.361 1.00 63.72 98 GLU A N 1
ATOM 698 C CA . GLU A 1 98 ? -45.621 -28.752 38.908 1.00 63.72 98 GLU A CA 1
ATOM 699 C C . GLU A 1 98 ? -45.324 -29.906 37.932 1.00 63.72 98 GLU A C 1
ATOM 701 O O . GLU A 1 98 ? -45.417 -29.781 36.707 1.00 63.72 98 GLU A O 1
ATOM 706 N N . ASP A 1 99 ? -45.030 -31.062 38.522 1.00 55.81 99 ASP A N 1
ATOM 707 C CA . ASP A 1 99 ? -44.438 -32.278 37.946 1.00 55.81 99 ASP A CA 1
ATOM 708 C C . ASP A 1 99 ? -45.323 -33.034 36.915 1.00 55.81 99 ASP A C 1
ATOM 710 O O . ASP A 1 99 ? -45.083 -34.194 36.590 1.00 55.81 99 ASP A O 1
ATOM 714 N N . SER A 1 100 ? -46.395 -32.417 36.399 1.00 57.12 100 SER A N 1
ATOM 715 C CA . SER A 1 100 ? -47.422 -33.068 35.553 1.00 57.12 100 SER A CA 1
ATOM 716 C C . SER A 1 100 ? -47.468 -32.588 34.093 1.00 57.12 100 SER A C 1
ATOM 718 O O . SER A 1 100 ? -48.453 -32.813 33.385 1.00 57.12 100 SER A O 1
ATOM 720 N N . GLY A 1 101 ? -46.412 -31.941 33.599 1.00 57.78 101 GLY A N 1
ATOM 721 C CA . GLY A 1 101 ? -46.299 -31.565 32.187 1.00 57.78 101 GLY A CA 1
ATOM 722 C C . GLY A 1 101 ? -45.853 -32.734 31.302 1.00 57.78 101 GLY A C 1
ATOM 723 O O . GLY A 1 101 ? -44.867 -33.398 31.593 1.00 57.78 101 GLY A O 1
ATOM 724 N N . SER A 1 102 ? -46.514 -32.967 30.162 1.00 53.91 102 SER A N 1
ATOM 725 C CA . SER A 1 102 ? -46.133 -34.019 29.191 1.00 53.91 102 SER A CA 1
ATOM 726 C C . SER A 1 102 ? -44.830 -33.742 28.413 1.00 53.91 102 SER A C 1
ATOM 728 O O . SER A 1 102 ? -44.540 -34.422 27.428 1.00 53.91 102 SER A O 1
ATOM 730 N N . SER A 1 103 ? -44.054 -32.741 28.828 1.00 60.00 103 SER A N 1
ATOM 731 C CA . SER A 1 103 ? -42.785 -32.357 28.215 1.00 60.00 103 SER A CA 1
ATOM 732 C C . SER A 1 103 ? -41.624 -33.032 28.953 1.00 60.00 103 SER A C 1
ATOM 734 O O . SER A 1 103 ? -41.605 -33.008 30.182 1.00 60.00 103 SER A O 1
ATOM 736 N N . PRO A 1 104 ? -40.628 -33.610 28.253 1.00 61.28 104 PRO A N 1
ATOM 737 C CA . PRO A 1 104 ? -39.444 -34.159 28.904 1.00 61.28 104 PRO A CA 1
ATOM 738 C C . PRO A 1 104 ? -38.665 -33.042 29.614 1.00 61.28 104 PRO A C 1
ATOM 740 O O . PRO A 1 104 ? -38.005 -32.232 28.970 1.00 61.28 104 PRO A O 1
ATOM 743 N N . ILE A 1 105 ? -38.741 -33.009 30.942 1.00 61.44 105 ILE A N 1
ATOM 744 C CA . ILE A 1 105 ? -38.028 -32.061 31.819 1.00 61.44 105 ILE A CA 1
ATOM 745 C C . ILE A 1 105 ? -36.566 -32.460 32.082 1.00 61.44 105 ILE A C 1
ATOM 747 O O . ILE A 1 105 ? -35.814 -31.710 32.692 1.00 61.44 105 ILE A O 1
ATOM 751 N N . ALA A 1 106 ? -36.132 -33.615 31.569 1.00 59.66 106 ALA A N 1
ATOM 752 C CA . ALA A 1 106 ? -34.768 -34.116 31.705 1.00 59.66 106 ALA A CA 1
ATOM 753 C C . ALA A 1 106 ? -34.215 -34.595 30.355 1.00 59.66 106 ALA A C 1
ATOM 755 O O . ALA A 1 106 ? -34.066 -35.792 30.106 1.00 59.66 106 ALA A O 1
ATOM 756 N N . ILE A 1 107 ? -33.903 -33.657 29.461 1.00 57.00 107 ILE A N 1
ATOM 757 C CA . ILE A 1 107 ? -32.981 -33.931 28.353 1.00 57.00 107 ILE A CA 1
ATOM 758 C C . ILE A 1 107 ? -31.582 -33.566 28.848 1.00 57.00 107 ILE A C 1
ATOM 760 O O . ILE A 1 107 ? -31.309 -32.407 29.145 1.00 57.00 107 ILE A O 1
ATOM 764 N N . GLY A 1 108 ? -30.728 -34.579 29.011 1.00 60.84 108 GLY A N 1
ATOM 765 C CA . GLY A 1 108 ? -29.379 -34.421 29.551 1.00 60.84 108 GLY A CA 1
ATOM 766 C C . GLY A 1 108 ? -28.559 -33.371 28.799 1.00 60.84 108 GLY A C 1
ATOM 767 O O . GLY A 1 108 ? -28.666 -33.224 27.581 1.00 60.84 108 GLY A O 1
ATOM 768 N N . SER A 1 109 ? -27.725 -32.644 29.539 1.00 65.38 109 SER A N 1
ATOM 769 C CA . SER A 1 109 ? -26.808 -31.658 28.980 1.00 65.38 109 SER A CA 1
ATOM 770 C C . SER A 1 109 ? -25.764 -32.333 28.083 1.00 65.38 109 SER A C 1
ATOM 772 O O . SER A 1 109 ? -25.129 -33.324 28.448 1.00 65.38 109 SER A O 1
ATOM 774 N N . ILE A 1 110 ? -25.564 -31.786 26.883 1.00 65.56 110 ILE A N 1
ATOM 775 C CA . ILE A 1 110 ? -24.467 -32.198 26.004 1.00 65.56 110 ILE A CA 1
ATOM 776 C C . ILE A 1 110 ? -23.227 -31.405 26.422 1.00 65.56 110 ILE A C 1
ATOM 778 O O . ILE A 1 110 ? -23.045 -30.255 26.027 1.00 65.56 110 ILE A O 1
ATOM 782 N N . ALA A 1 111 ? -22.365 -32.018 27.231 1.00 60.19 111 ALA A N 1
ATOM 783 C CA . ALA A 1 111 ? -21.064 -31.453 27.565 1.00 60.19 111 ALA A CA 1
ATOM 784 C C . ALA A 1 111 ? -20.058 -31.724 26.432 1.00 60.19 111 ALA A C 1
ATOM 786 O O . ALA A 1 111 ? -19.793 -32.871 26.068 1.00 60.19 111 ALA A O 1
ATOM 787 N N . ARG A 1 112 ? -19.460 -30.664 25.876 1.00 65.00 112 ARG A N 1
ATOM 788 C CA . ARG A 1 112 ? -18.323 -30.781 24.951 1.00 65.00 112 ARG A CA 1
ATOM 789 C C . ARG A 1 112 ? -17.038 -31.011 25.753 1.00 65.00 112 ARG A C 1
ATOM 791 O O . ARG A 1 112 ? -16.465 -30.070 26.287 1.00 65.00 112 ARG A O 1
ATOM 798 N N . ALA A 1 113 ? -16.567 -32.254 25.808 1.00 57.56 113 ALA A N 1
ATOM 799 C CA . ALA A 1 113 ? -15.296 -32.623 26.435 1.00 57.56 113 ALA A CA 1
ATOM 800 C C . ALA A 1 113 ? -14.109 -32.434 25.466 1.00 57.56 113 ALA A C 1
ATOM 802 O O . ALA A 1 113 ? -13.513 -33.401 24.995 1.00 57.56 113 ALA A O 1
ATOM 803 N N . GLY A 1 114 ? -13.784 -31.187 25.124 1.00 67.50 114 GLY A N 1
ATOM 804 C CA . GLY A 1 114 ? -12.613 -30.868 24.302 1.00 67.50 114 GLY A CA 1
ATOM 805 C C . GLY A 1 114 ? -12.037 -29.502 24.652 1.00 67.50 114 GLY A C 1
ATOM 806 O O . GLY A 1 114 ? -12.790 -28.581 24.960 1.00 67.50 114 GLY A O 1
ATOM 807 N N . ALA A 1 115 ? -10.709 -29.371 24.603 1.00 63.81 115 ALA A N 1
ATOM 808 C CA . ALA A 1 115 ? -10.038 -28.088 24.779 1.00 63.81 115 ALA A CA 1
ATOM 809 C C . ALA A 1 115 ? -10.535 -27.102 23.706 1.00 63.81 115 ALA A C 1
ATOM 811 O O . ALA A 1 115 ? -10.390 -27.357 22.511 1.00 63.81 115 ALA A O 1
ATOM 812 N N . GLN A 1 116 ? -11.157 -26.001 24.128 1.00 60.75 116 GLN A N 1
ATOM 813 C CA . GLN A 1 116 ? -11.460 -24.884 23.240 1.00 60.75 116 GLN A CA 1
ATOM 814 C C . GLN A 1 116 ? -10.280 -23.924 23.263 1.00 60.75 116 GLN A C 1
ATOM 816 O O . GLN A 1 116 ? -9.990 -23.303 24.282 1.00 60.75 116 GLN A O 1
ATOM 821 N N . THR A 1 117 ? -9.603 -23.800 22.129 1.00 60.19 117 THR A N 1
ATOM 822 C CA . THR A 1 117 ? -8.665 -22.708 21.897 1.00 60.19 117 THR A CA 1
ATOM 823 C C . THR A 1 117 ? -9.474 -21.518 21.398 1.00 60.19 117 THR A C 1
ATOM 825 O O . THR A 1 117 ? -9.831 -21.454 20.225 1.00 60.19 117 THR A O 1
ATOM 828 N N . ILE A 1 118 ? -9.809 -20.595 22.298 1.00 67.06 118 ILE A N 1
ATOM 829 C CA . ILE A 1 118 ? -10.259 -19.259 21.905 1.00 67.06 118 ILE A CA 1
ATOM 830 C C . ILE A 1 118 ? -8.983 -18.489 21.567 1.00 67.06 118 ILE A C 1
ATOM 832 O O . ILE A 1 118 ? -8.130 -18.306 22.435 1.00 67.06 118 ILE A O 1
ATOM 836 N N . ALA A 1 119 ? -8.804 -18.098 20.305 1.00 54.12 119 ALA A N 1
ATOM 837 C CA . ALA A 1 119 ? -7.717 -17.199 19.941 1.00 54.12 119 ALA A CA 1
ATOM 838 C C . ALA A 1 119 ? -7.968 -15.853 20.639 1.00 54.12 119 ALA A C 1
ATOM 840 O O . ALA A 1 119 ? -8.944 -15.172 20.335 1.00 54.12 119 ALA A O 1
ATOM 841 N N . ALA A 1 120 ? -7.127 -15.506 21.611 1.00 63.44 120 ALA A N 1
ATOM 842 C CA . ALA A 1 120 ? -7.156 -14.216 22.284 1.00 63.44 120 ALA A CA 1
ATOM 843 C C . ALA A 1 120 ? -5.931 -13.413 21.842 1.00 63.44 120 ALA A C 1
ATOM 845 O O . ALA A 1 120 ? -4.795 -13.853 22.018 1.00 63.44 120 ALA A O 1
ATOM 846 N N . THR A 1 121 ? -6.160 -12.238 21.264 1.00 59.50 121 THR A N 1
ATOM 847 C CA . THR A 1 121 ? -5.108 -11.270 20.947 1.00 59.50 121 THR A CA 1
ATOM 848 C C . THR A 1 121 ? -4.907 -10.362 22.159 1.00 59.50 121 THR A C 1
ATOM 850 O O . THR A 1 121 ? -5.793 -9.587 22.513 1.00 59.50 121 THR A O 1
ATOM 853 N N . SER A 1 122 ? -3.763 -10.486 22.830 1.00 67.94 122 SER A N 1
ATOM 854 C CA . SER A 1 122 ? -3.370 -9.605 23.933 1.00 67.94 122 SER A CA 1
ATOM 855 C C . SER A 1 122 ? -2.596 -8.415 23.374 1.00 67.94 122 SER A C 1
ATOM 857 O O . SER A 1 122 ? -1.513 -8.607 22.829 1.00 67.94 122 SER A O 1
ATOM 859 N N . PHE A 1 123 ? -3.117 -7.199 23.542 1.00 63.12 123 PHE A N 1
ATOM 860 C CA . PHE A 1 123 ? -2.426 -5.964 23.167 1.00 63.12 123 PHE A CA 1
ATOM 861 C C . PHE A 1 123 ? -2.009 -5.200 24.427 1.00 63.12 123 PHE A C 1
ATOM 863 O O . PHE A 1 123 ? -2.851 -4.673 25.152 1.00 63.12 123 PHE A O 1
ATOM 870 N N . ASP A 1 124 ? -0.704 -5.151 24.695 1.00 68.06 124 ASP A N 1
ATOM 871 C CA . ASP A 1 124 ? -0.133 -4.349 25.777 1.00 68.06 124 ASP A CA 1
ATOM 872 C C . ASP A 1 124 ? 0.259 -2.972 25.234 1.00 68.06 124 ASP A C 1
ATOM 874 O O . ASP A 1 124 ? 1.154 -2.849 24.398 1.00 68.06 124 ASP A O 1
ATOM 878 N N . THR A 1 125 ? -0.427 -1.930 25.700 1.00 61.84 125 THR A N 1
ATOM 879 C CA . THR A 1 125 ? -0.123 -0.548 25.311 1.00 61.84 125 THR A CA 1
ATOM 880 C C . THR A 1 125 ? 0.758 0.178 26.322 1.00 61.84 125 THR A C 1
ATOM 882 O O . THR A 1 125 ? 1.211 1.267 25.982 1.00 61.84 125 THR A O 1
ATOM 885 N N . SER A 1 126 ? 1.062 -0.419 27.491 1.00 71.00 126 SER A N 1
ATOM 886 C CA . SER A 1 126 ? 1.731 0.208 28.654 1.00 71.00 126 SER A CA 1
ATOM 887 C C . SER A 1 126 ? 3.002 0.992 28.298 1.00 71.00 126 SER A C 1
ATOM 889 O O . SER A 1 126 ? 3.249 2.086 28.817 1.00 71.00 126 SER A O 1
ATOM 891 N N . GLY A 1 127 ? 3.790 0.466 27.356 1.00 71.38 127 GLY A N 1
ATOM 892 C CA . GLY A 1 127 ? 5.011 1.102 26.858 1.00 71.38 127 GLY A CA 1
ATOM 893 C C . GLY A 1 127 ? 4.777 2.412 26.095 1.00 71.38 127 GLY A C 1
ATOM 894 O O . GLY A 1 127 ? 5.634 3.293 26.125 1.00 71.38 127 GLY A O 1
ATOM 895 N N . LEU A 1 128 ? 3.617 2.584 25.454 1.00 69.94 128 LEU A N 1
ATOM 896 C CA . LEU A 1 128 ? 3.238 3.812 24.748 1.00 69.94 128 LEU A CA 1
ATOM 897 C C . LEU A 1 128 ? 2.730 4.892 25.717 1.00 69.94 128 LEU A C 1
ATOM 899 O O . LEU A 1 128 ? 3.054 6.062 25.515 1.00 69.94 128 LEU A O 1
ATOM 903 N N . GLN A 1 129 ? 2.015 4.550 26.803 1.00 69.00 129 GLN A N 1
ATOM 904 C CA . GLN A 1 129 ? 1.629 5.572 27.796 1.00 69.00 129 GLN A CA 1
ATOM 905 C C . GLN A 1 129 ? 2.839 6.109 28.568 1.00 69.00 129 GLN A C 1
ATOM 907 O O . GLN A 1 129 ? 2.865 7.287 28.922 1.00 69.00 129 GLN A O 1
ATOM 912 N N . ALA A 1 130 ? 3.878 5.290 28.767 1.00 77.50 130 ALA A N 1
ATOM 913 C CA . ALA A 1 130 ? 5.145 5.745 29.344 1.00 77.50 130 ALA A CA 1
ATOM 914 C C . ALA A 1 130 ? 5.858 6.804 28.474 1.00 77.50 130 ALA A C 1
ATOM 916 O O . ALA A 1 130 ? 6.631 7.604 28.999 1.00 77.50 130 ALA A O 1
ATOM 917 N N . GLN A 1 131 ? 5.564 6.851 27.168 1.00 80.50 131 GLN A N 1
ATOM 918 C CA . GLN A 1 131 ? 6.047 7.873 26.225 1.00 80.50 131 GLN A CA 1
ATOM 919 C C . GLN A 1 131 ? 5.189 9.155 26.245 1.00 80.50 131 GLN A C 1
ATOM 921 O O . GLN A 1 131 ? 5.429 10.072 25.463 1.00 80.50 131 GLN A O 1
ATOM 926 N N . GLY A 1 132 ? 4.177 9.235 27.118 1.00 83.75 132 GLY A N 1
ATOM 927 C CA . GLY A 1 132 ? 3.265 10.379 27.211 1.00 83.75 132 GLY A CA 1
ATOM 928 C C . GLY A 1 132 ? 2.149 10.386 26.163 1.00 83.75 132 GLY A C 1
ATOM 929 O O . GLY A 1 132 ? 1.458 11.396 26.029 1.00 83.75 132 GLY A O 1
ATOM 930 N N . LEU A 1 133 ? 1.952 9.285 25.429 1.00 83.25 133 LEU A N 1
ATOM 931 C CA . LEU A 1 133 ? 0.822 9.138 24.514 1.00 83.25 133 LEU A CA 1
ATOM 932 C C . LEU A 1 133 ? -0.451 8.814 25.296 1.00 83.25 133 LEU A C 1
ATOM 934 O O . LEU A 1 133 ? -0.472 7.954 26.178 1.00 83.25 133 LEU A O 1
ATOM 938 N N . THR A 1 134 ? -1.538 9.490 24.944 1.00 86.25 134 THR A N 1
ATOM 939 C CA . THR A 1 134 ? -2.871 9.145 25.449 1.00 86.25 134 THR A CA 1
ATOM 940 C C . THR A 1 134 ? -3.332 7.801 24.884 1.00 86.25 134 THR A C 1
ATOM 942 O O . THR A 1 134 ? -2.892 7.391 23.809 1.00 86.25 134 THR A O 1
ATOM 945 N N . SER A 1 135 ? -4.281 7.143 25.558 1.00 82.31 135 SER A N 1
ATOM 946 C CA . SER A 1 135 ? -4.878 5.891 25.071 1.00 82.31 135 SER A CA 1
ATOM 947 C C . SER A 1 135 ? -5.480 6.025 23.668 1.00 82.31 135 SER A C 1
ATOM 949 O O . SER A 1 135 ? -5.407 5.100 22.871 1.00 82.31 135 SER A O 1
ATOM 951 N N . THR A 1 136 ? -6.051 7.184 23.330 1.00 85.69 136 THR A N 1
ATOM 952 C CA . THR A 1 136 ? -6.588 7.435 21.986 1.00 85.69 136 THR A CA 1
ATOM 953 C C . THR A 1 136 ? -5.474 7.507 20.945 1.00 85.69 136 THR A C 1
ATOM 955 O O . THR A 1 136 ? -5.588 6.894 19.891 1.00 85.69 136 THR A O 1
ATOM 958 N N . GLN A 1 137 ? -4.375 8.203 21.246 1.00 84.00 137 GLN A N 1
ATOM 959 C CA . GLN A 1 137 ? -3.235 8.310 20.330 1.00 84.00 137 GLN A CA 1
ATOM 960 C C . GLN A 1 137 ? -2.539 6.966 20.119 1.00 84.00 137 GLN A C 1
ATOM 962 O O . GLN A 1 137 ? -2.177 6.647 18.989 1.00 84.00 137 GLN A O 1
ATOM 967 N N . SER A 1 138 ? -2.367 6.175 21.182 1.00 86.38 138 SER A N 1
ATOM 968 C CA . SER A 1 138 ? -1.766 4.848 21.065 1.00 86.38 138 SER A CA 1
ATOM 969 C C . SER A 1 138 ? -2.643 3.907 20.245 1.00 86.38 138 SER A C 1
ATOM 971 O O . SER A 1 138 ? -2.114 3.219 19.381 1.00 86.38 138 SER A O 1
ATOM 973 N N . LEU A 1 139 ? -3.967 3.929 20.437 1.00 83.38 139 LEU A N 1
ATOM 974 C CA . LEU A 1 139 ? -4.900 3.134 19.633 1.00 83.38 139 LEU A CA 1
ATOM 975 C C . LEU A 1 139 ? -4.905 3.556 18.163 1.00 83.38 139 LEU A C 1
ATOM 977 O O . LEU A 1 139 ? -4.838 2.699 17.296 1.00 83.38 139 LEU A O 1
ATOM 981 N N . THR A 1 140 ? -4.928 4.858 17.866 1.00 85.19 140 THR A N 1
ATOM 982 C CA . THR A 1 140 ? -4.891 5.342 16.475 1.00 85.19 140 THR A CA 1
ATOM 983 C C . THR A 1 140 ? -3.584 4.978 15.770 1.00 85.19 140 THR A C 1
ATOM 985 O O . THR A 1 140 ? -3.603 4.601 14.603 1.00 85.19 140 THR A O 1
ATOM 988 N N . LEU A 1 141 ? -2.443 5.066 16.462 1.00 82.38 141 LEU A N 1
ATOM 989 C CA . LEU A 1 141 ? -1.157 4.655 15.898 1.00 82.38 141 LEU A CA 1
ATOM 990 C C . LEU A 1 141 ? -1.116 3.143 15.649 1.00 82.38 141 LEU A C 1
ATOM 992 O O . LEU A 1 141 ? -0.593 2.708 14.629 1.00 82.38 141 LEU A O 1
ATOM 996 N N . LEU A 1 142 ? -1.687 2.360 16.565 1.00 78.75 142 LEU A N 1
ATOM 997 C CA . LEU A 1 142 ? -1.779 0.913 16.424 1.00 78.75 142 LEU A CA 1
ATOM 998 C C . LEU A 1 142 ? -2.692 0.518 15.258 1.00 78.75 142 LEU A C 1
ATOM 1000 O O . LEU A 1 142 ? -2.316 -0.346 14.486 1.00 78.75 142 LEU A O 1
ATOM 1004 N N . GLU A 1 143 ? -3.837 1.184 15.095 1.00 80.44 143 GLU A N 1
ATOM 1005 C CA . GLU A 1 143 ? -4.746 0.999 13.954 1.00 80.44 143 GLU A CA 1
ATOM 1006 C C . GLU A 1 143 ? -4.031 1.294 12.628 1.00 80.44 143 GLU A C 1
ATOM 1008 O O . GLU A 1 143 ? -4.120 0.517 11.685 1.00 80.44 143 GLU A O 1
ATOM 1013 N N . PHE A 1 144 ? -3.263 2.387 12.570 1.00 79.56 144 PHE A N 1
ATOM 1014 C CA . PHE A 1 144 ? -2.486 2.744 11.384 1.00 79.56 144 PHE A CA 1
ATOM 1015 C C . PHE A 1 144 ? -1.399 1.710 11.050 1.00 79.56 144 PHE A C 1
ATOM 1017 O O . PHE A 1 144 ? -1.185 1.424 9.880 1.00 79.56 144 PHE A O 1
ATOM 1024 N N . LEU A 1 145 ? -0.726 1.158 12.064 1.00 74.69 145 LEU A N 1
ATOM 1025 C CA . LEU A 1 145 ? 0.319 0.127 11.931 1.00 74.69 145 LEU A CA 1
ATOM 1026 C C . LEU A 1 145 ? -0.216 -1.303 11.773 1.00 74.69 145 LEU A C 1
ATOM 1028 O O . LEU A 1 145 ? 0.579 -2.220 11.595 1.00 74.69 145 LEU A O 1
ATOM 1032 N N . ALA A 1 146 ? -1.514 -1.516 11.986 1.00 75.94 146 ALA A N 1
ATOM 1033 C CA . ALA A 1 146 ? -2.171 -2.812 11.843 1.00 75.94 146 ALA A CA 1
ATOM 1034 C C . ALA A 1 146 ? -2.990 -2.904 10.546 1.00 75.94 146 ALA A C 1
ATOM 1036 O O . ALA A 1 146 ? -3.506 -3.971 10.221 1.00 75.94 146 ALA A O 1
ATOM 1037 N N . ASN A 1 147 ? -3.155 -1.782 9.844 1.00 73.88 147 ASN A N 1
ATOM 1038 C CA . ASN A 1 147 ? -3.967 -1.654 8.640 1.00 73.88 147 ASN A CA 1
ATOM 1039 C C . ASN A 1 147 ? -3.289 -0.731 7.611 1.00 73.88 147 ASN A C 1
ATOM 1041 O O . ASN A 1 147 ? -3.962 0.017 6.896 1.00 73.88 147 ASN A O 1
ATOM 1045 N N . SER A 1 148 ? -1.959 -0.719 7.582 1.00 80.88 148 SER A N 1
ATOM 1046 C CA . SER A 1 148 ? -1.192 -0.074 6.528 1.00 80.88 148 SER A CA 1
ATOM 1047 C C . SER A 1 148 ? -1.297 -0.894 5.238 1.00 80.88 148 SER A C 1
ATOM 1049 O O . SER A 1 148 ? -1.365 -2.119 5.251 1.00 80.88 148 SER A O 1
ATOM 1051 N N . ASP A 1 149 ? -1.384 -0.207 4.102 1.00 82.38 149 ASP A N 1
ATOM 1052 C CA . ASP A 1 149 ? -1.308 -0.873 2.805 1.00 82.38 149 ASP A CA 1
ATOM 1053 C C . ASP A 1 149 ? 0.165 -1.189 2.484 1.00 82.38 149 ASP A C 1
ATOM 1055 O O . ASP A 1 149 ? 1.051 -0.371 2.781 1.00 82.38 149 ASP A O 1
ATOM 1059 N N . PRO A 1 150 ? 0.461 -2.312 1.803 1.00 83.69 150 PRO A N 1
ATOM 1060 C CA . PRO A 1 150 ? 1.816 -2.607 1.368 1.00 83.69 150 PRO A CA 1
ATOM 1061 C C . PRO A 1 150 ? 2.322 -1.498 0.443 1.00 83.69 150 PRO A C 1
ATOM 1063 O O . PRO A 1 150 ? 1.671 -1.093 -0.523 1.00 83.69 150 PRO A O 1
ATOM 1066 N N . THR A 1 151 ? 3.525 -1.011 0.723 1.00 87.56 151 THR A N 1
ATOM 1067 C CA . THR A 1 151 ? 4.177 0.013 -0.088 1.00 87.56 151 THR A CA 1
ATOM 1068 C C . THR A 1 151 ? 5.113 -0.648 -1.088 1.00 87.56 151 THR A C 1
ATOM 1070 O O . THR A 1 151 ? 6.002 -1.409 -0.711 1.00 87.56 151 THR A O 1
ATOM 1073 N N . ILE A 1 152 ? 4.943 -0.317 -2.367 1.00 88.88 152 ILE A N 1
ATOM 1074 C CA . ILE A 1 152 ? 5.840 -0.733 -3.448 1.00 88.88 152 ILE A CA 1
ATOM 1075 C C . ILE A 1 152 ? 6.853 0.379 -3.709 1.00 88.88 152 ILE A C 1
ATOM 1077 O O . ILE A 1 152 ? 6.487 1.541 -3.891 1.00 88.88 152 ILE A O 1
ATOM 1081 N N . THR A 1 153 ? 8.126 0.017 -3.773 1.00 86.50 153 THR A N 1
ATOM 1082 C CA . THR A 1 153 ? 9.231 0.902 -4.135 1.00 86.50 153 THR A CA 1
ATOM 1083 C C . THR A 1 153 ? 10.080 0.268 -5.233 1.00 86.50 153 THR A C 1
ATOM 1085 O O . THR A 1 153 ? 10.101 -0.948 -5.426 1.00 86.50 153 THR A O 1
ATOM 1088 N N . SER A 1 154 ? 10.782 1.103 -5.990 1.00 84.69 154 SER A N 1
ATOM 1089 C CA . SER A 1 154 ? 11.774 0.663 -6.966 1.00 84.69 154 SER A CA 1
ATOM 1090 C C . SER A 1 154 ? 12.838 1.738 -7.119 1.00 84.69 154 SER A C 1
ATOM 1092 O O . SER A 1 154 ? 12.544 2.923 -6.945 1.00 84.69 154 SER A O 1
ATOM 1094 N N . GLU A 1 155 ? 14.062 1.327 -7.439 1.00 76.62 155 GLU A N 1
ATOM 1095 C CA . GLU A 1 155 ? 15.147 2.257 -7.757 1.00 76.62 155 GLU A CA 1
ATOM 1096 C C . GLU A 1 155 ? 14.913 2.960 -9.105 1.00 76.62 155 GLU A C 1
ATOM 1098 O O . GLU A 1 155 ? 15.268 4.128 -9.248 1.00 76.62 155 GLU 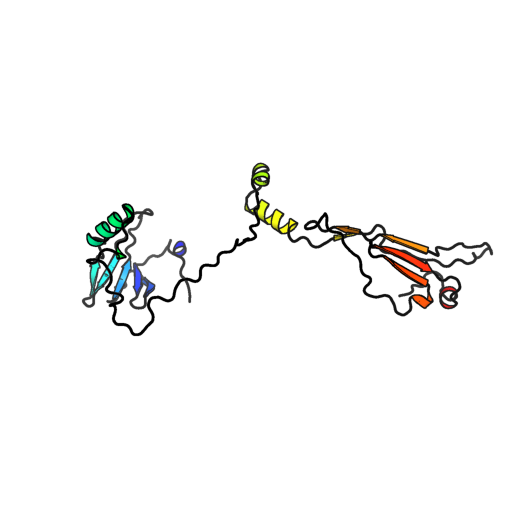A O 1
ATOM 1103 N N . GLU A 1 156 ? 14.249 2.297 -10.062 1.00 70.81 156 GLU A N 1
ATOM 1104 C CA . GLU A 1 156 ? 13.959 2.852 -11.386 1.00 70.81 156 GLU A CA 1
ATOM 1105 C C . GLU A 1 156 ? 12.663 2.247 -11.958 1.00 70.81 156 GLU A C 1
ATOM 1107 O O . GLU A 1 156 ? 12.595 1.060 -12.270 1.00 70.81 156 GLU A O 1
ATOM 1112 N N . LEU A 1 157 ? 11.608 3.067 -12.075 1.00 68.44 157 LEU A N 1
ATOM 1113 C CA . LEU A 1 157 ? 10.318 2.657 -12.661 1.00 68.44 157 LEU A CA 1
ATOM 1114 C C . LEU A 1 157 ? 10.237 2.887 -14.177 1.00 68.44 157 LEU A C 1
ATOM 1116 O O . LEU A 1 157 ? 9.296 2.417 -14.814 1.00 68.44 157 LEU A O 1
ATOM 1120 N N . VAL A 1 158 ? 11.168 3.657 -14.740 1.00 74.00 158 VAL A N 1
ATOM 1121 C CA . VAL A 1 158 ? 11.153 4.076 -16.143 1.00 74.00 158 VAL A CA 1
ATOM 1122 C C . VAL A 1 158 ? 12.585 4.103 -16.651 1.00 74.00 158 VAL A C 1
ATOM 1124 O O . VAL A 1 158 ? 13.419 4.775 -16.058 1.00 74.00 158 VAL A O 1
ATOM 1127 N N . GLY A 1 159 ? 12.843 3.417 -17.761 1.00 79.19 159 GLY A N 1
ATOM 1128 C CA . GLY A 1 159 ? 14.122 3.449 -18.465 1.00 79.19 159 GLY A CA 1
ATOM 1129 C C . GLY A 1 159 ? 13.903 3.522 -19.974 1.00 79.19 159 GLY A C 1
ATOM 1130 O O . GLY A 1 159 ? 12.844 3.139 -20.471 1.00 79.19 159 GLY A O 1
ATOM 1131 N N . PHE A 1 160 ? 14.904 4.018 -20.700 1.00 85.31 160 PHE A N 1
ATOM 1132 C CA . PHE A 1 160 ? 14.885 4.090 -22.161 1.00 85.31 160 PHE A CA 1
ATOM 1133 C C . PHE A 1 160 ? 15.902 3.106 -22.729 1.00 85.31 160 PHE A C 1
ATOM 1135 O O . PHE A 1 160 ? 17.102 3.239 -22.488 1.00 85.31 160 PHE A O 1
ATOM 1142 N N . ALA A 1 161 ? 15.420 2.121 -23.483 1.00 88.62 161 ALA A N 1
ATOM 1143 C CA . ALA A 1 161 ? 16.285 1.303 -24.317 1.00 88.62 161 ALA A CA 1
ATOM 1144 C C . ALA A 1 161 ? 16.546 2.054 -25.628 1.00 88.62 161 ALA A C 1
ATOM 1146 O O . ALA A 1 161 ? 15.640 2.680 -26.178 1.00 88.62 161 ALA A O 1
ATOM 1147 N N . ILE A 1 162 ? 17.782 2.005 -26.112 1.00 89.12 162 ILE A N 1
ATOM 1148 C CA . ILE A 1 162 ? 18.213 2.697 -27.328 1.00 89.12 162 ILE A CA 1
ATOM 1149 C C . ILE A 1 162 ? 18.895 1.668 -28.222 1.00 89.12 162 ILE A C 1
ATOM 1151 O O . ILE A 1 162 ? 19.766 0.932 -27.756 1.00 89.12 162 ILE A O 1
ATOM 1155 N N . GLU A 1 163 ? 18.510 1.604 -29.492 1.00 90.19 163 GLU A N 1
ATOM 1156 C CA . GLU A 1 163 ? 19.147 0.694 -30.442 1.00 90.19 163 GLU A CA 1
ATOM 1157 C C . GLU A 1 163 ? 20.631 1.018 -30.654 1.00 90.19 163 GLU A C 1
ATOM 1159 O O . GLU A 1 163 ? 21.067 2.170 -30.577 1.00 90.19 163 GLU A O 1
ATOM 1164 N N . ALA A 1 164 ? 21.413 -0.024 -30.914 1.00 89.56 164 ALA A N 1
ATOM 1165 C CA . ALA A 1 164 ? 22.775 0.108 -31.395 1.00 89.56 164 ALA A CA 1
ATOM 1166 C C . ALA A 1 164 ? 22.750 0.379 -32.905 1.00 89.56 164 ALA A C 1
ATOM 1168 O O . ALA A 1 164 ? 21.975 -0.229 -33.648 1.00 89.56 164 ALA A O 1
ATOM 1169 N N . GLY A 1 165 ? 23.635 1.255 -33.372 1.00 88.25 165 GLY A N 1
ATOM 1170 C CA . GLY A 1 165 ? 23.658 1.705 -34.759 1.00 88.25 165 GLY A CA 1
ATOM 1171 C C . GLY A 1 165 ? 24.960 2.405 -35.128 1.00 88.25 165 GLY A C 1
ATOM 1172 O O . GLY A 1 165 ? 26.043 2.002 -34.705 1.00 88.25 165 GLY A O 1
ATOM 1173 N N . SER A 1 166 ? 24.866 3.472 -35.919 1.00 89.12 166 SER A N 1
ATOM 1174 C CA . SER A 1 166 ? 26.022 4.281 -36.315 1.00 89.12 166 SER A CA 1
ATOM 1175 C C . SER A 1 166 ? 25.735 5.771 -36.159 1.00 89.12 166 SER A C 1
ATOM 1177 O O . SER A 1 166 ? 24.644 6.252 -36.465 1.00 89.12 166 SER A O 1
ATOM 1179 N N . ASN A 1 167 ? 26.741 6.520 -35.723 1.00 86.81 167 ASN A N 1
ATOM 1180 C CA . ASN A 1 167 ? 26.704 7.973 -35.652 1.00 86.81 167 ASN A CA 1
ATOM 1181 C C . ASN A 1 167 ? 26.787 8.601 -37.055 1.00 86.81 167 ASN A C 1
ATOM 1183 O O . ASN A 1 167 ? 27.198 7.970 -38.030 1.00 86.81 167 ASN A O 1
ATOM 1187 N N . GLN A 1 168 ? 26.463 9.895 -37.158 1.00 87.94 168 GLN A N 1
ATOM 1188 C CA . GLN A 1 168 ? 26.544 10.642 -38.426 1.00 87.94 168 GLN A CA 1
ATOM 1189 C C . GLN A 1 168 ? 27.955 10.684 -39.035 1.00 87.94 168 GLN A C 1
ATOM 1191 O O . GLN A 1 168 ? 28.098 10.887 -40.239 1.00 87.94 168 GLN A O 1
ATOM 1196 N N . ASP A 1 169 ? 28.995 10.513 -38.219 1.00 91.62 169 ASP A N 1
ATOM 1197 C CA . ASP A 1 169 ? 30.389 10.451 -38.662 1.00 91.62 169 ASP A CA 1
ATOM 1198 C C . ASP A 1 169 ? 30.827 9.042 -39.113 1.00 91.62 169 ASP A C 1
ATOM 1200 O O . ASP A 1 169 ? 31.979 8.853 -39.506 1.00 91.62 169 ASP A O 1
ATOM 1204 N N . GLY A 1 170 ? 29.907 8.071 -39.096 1.00 88.88 170 GLY A N 1
ATOM 1205 C CA . GLY A 1 170 ? 30.142 6.681 -39.477 1.00 88.88 170 GLY A CA 1
ATOM 1206 C C . GLY A 1 170 ? 30.815 5.834 -38.397 1.00 88.88 170 GLY A C 1
ATOM 1207 O O . GLY A 1 170 ? 31.187 4.701 -38.691 1.00 88.88 170 GLY A O 1
ATOM 1208 N N . SER A 1 171 ? 31.002 6.359 -37.180 1.00 93.81 171 SER A N 1
ATOM 1209 C CA . SER A 1 171 ? 31.436 5.557 -36.030 1.00 93.81 171 SER A CA 1
ATOM 1210 C C . SER A 1 171 ? 30.290 4.712 -35.468 1.00 93.81 171 SER A C 1
ATOM 1212 O O . SER A 1 171 ? 29.122 5.075 -35.610 1.00 93.81 171 SER A O 1
ATOM 1214 N N . ASP A 1 172 ? 30.616 3.596 -34.819 1.00 92.12 172 ASP A N 1
ATOM 1215 C CA . ASP A 1 172 ? 29.620 2.740 -34.171 1.00 92.12 172 ASP A CA 1
ATOM 1216 C C . ASP A 1 172 ? 28.987 3.453 -32.964 1.00 92.12 172 ASP A C 1
ATOM 1218 O O . ASP A 1 172 ? 29.658 4.157 -32.203 1.00 92.12 172 ASP A O 1
ATOM 1222 N N . PHE A 1 173 ? 27.683 3.259 -32.785 1.00 89.19 173 PHE A N 1
ATOM 1223 C CA . PHE A 1 173 ? 26.921 3.704 -31.625 1.00 89.19 173 PHE A CA 1
ATOM 1224 C C . PHE A 1 173 ? 26.428 2.472 -30.863 1.00 89.19 173 PHE A C 1
ATOM 1226 O O . PHE A 1 173 ? 25.645 1.690 -31.392 1.00 89.19 173 PHE A O 1
ATOM 1233 N N . GLU A 1 174 ? 26.893 2.285 -29.627 1.00 87.38 174 GLU A N 1
ATOM 1234 C CA . GLU A 1 174 ? 26.610 1.063 -28.857 1.00 87.38 174 GLU A CA 1
ATOM 1235 C C . GLU A 1 174 ? 25.161 0.965 -28.344 1.00 87.38 174 GLU A C 1
ATOM 1237 O O . GLU A 1 174 ? 24.692 -0.140 -28.079 1.00 87.38 174 GLU A O 1
ATOM 1242 N N . GLY A 1 175 ? 24.438 2.086 -28.227 1.00 89.19 175 GLY A N 1
ATOM 1243 C CA . GLY A 1 175 ? 23.071 2.104 -27.698 1.00 89.19 175 GLY A CA 1
ATOM 1244 C C . GLY A 1 175 ? 22.955 1.668 -26.230 1.00 89.19 175 GLY A C 1
ATOM 1245 O O . GLY A 1 175 ? 23.926 1.657 -25.473 1.00 89.19 175 GLY A O 1
ATOM 1246 N N . VAL A 1 176 ? 21.730 1.334 -25.820 1.00 90.81 176 VAL A N 1
ATOM 1247 C CA . VAL A 1 176 ? 21.368 0.755 -24.516 1.00 90.81 176 VAL A CA 1
ATOM 1248 C C . VAL A 1 176 ? 20.378 -0.380 -24.775 1.00 90.81 176 VAL A C 1
ATOM 1250 O O . VAL A 1 176 ? 19.166 -0.178 -24.805 1.00 90.81 176 VAL A O 1
ATOM 1253 N N . SER A 1 177 ? 20.895 -1.585 -25.001 1.00 90.38 177 SER A N 1
ATOM 1254 C CA . SER A 1 177 ? 20.090 -2.732 -25.441 1.00 90.38 177 SER A CA 1
ATOM 1255 C C . SER A 1 177 ? 19.457 -3.537 -24.306 1.00 90.38 177 SER A C 1
ATOM 1257 O O . SER A 1 177 ? 18.625 -4.403 -24.567 1.00 90.38 177 SER A O 1
ATOM 1259 N N . SER A 1 178 ? 19.819 -3.273 -23.050 1.00 91.56 178 SER A N 1
ATOM 1260 C CA . SER A 1 178 ? 19.250 -3.972 -21.900 1.00 91.56 178 SER A CA 1
ATOM 1261 C C . SER A 1 178 ? 18.990 -3.036 -20.733 1.00 91.56 178 SER A C 1
ATOM 1263 O O . SER A 1 178 ? 19.861 -2.248 -20.362 1.00 91.56 178 SER A O 1
ATOM 1265 N N . LEU A 1 179 ? 17.828 -3.200 -20.114 1.00 92.12 179 LEU A N 1
ATOM 1266 C CA . LEU A 1 179 ? 17.435 -2.546 -18.875 1.00 92.12 179 LEU A CA 1
ATOM 1267 C C . LEU A 1 179 ? 17.121 -3.614 -17.838 1.00 92.12 179 LEU A C 1
ATOM 1269 O O . LEU A 1 179 ? 16.601 -4.679 -18.168 1.00 92.12 179 LEU A O 1
ATOM 1273 N N . SER A 1 180 ? 17.399 -3.319 -16.581 1.00 92.00 180 SER A N 1
ATOM 1274 C CA . SER A 1 180 ? 17.039 -4.193 -15.474 1.00 92.00 180 SER A CA 1
ATOM 1275 C C . SER A 1 180 ? 16.708 -3.367 -14.255 1.00 92.00 180 SER A C 1
ATOM 1277 O O . SER A 1 180 ? 17.289 -2.302 -14.060 1.00 92.00 180 SER A O 1
ATOM 1279 N N . GLY A 1 181 ? 15.857 -3.903 -13.398 1.00 91.62 181 GLY A N 1
ATOM 1280 C CA . GLY A 1 181 ? 15.561 -3.277 -12.125 1.00 91.62 181 GLY A CA 1
ATOM 1281 C C . GLY A 1 181 ? 15.002 -4.265 -11.121 1.00 91.62 181 GLY A C 1
ATOM 1282 O O . GLY A 1 181 ? 14.814 -5.452 -11.398 1.00 91.62 181 GLY A O 1
ATOM 1283 N N . GLN A 1 182 ? 14.744 -3.734 -9.934 1.00 92.06 182 GLN A N 1
ATOM 1284 C CA . GLN A 1 182 ? 14.206 -4.468 -8.804 1.00 92.06 182 GLN A CA 1
ATOM 1285 C C . GLN A 1 182 ? 12.968 -3.739 -8.286 1.00 92.06 182 GLN A C 1
ATOM 1287 O O . GLN A 1 182 ? 13.010 -2.537 -7.999 1.00 92.06 182 GLN A O 1
ATOM 1292 N N . LEU A 1 183 ? 11.866 -4.472 -8.152 1.00 91.50 183 LEU A N 1
ATOM 1293 C CA . LEU A 1 183 ? 10.719 -4.045 -7.360 1.00 91.50 183 LEU A CA 1
ATOM 1294 C C . LEU A 1 183 ? 10.865 -4.585 -5.943 1.00 91.50 183 LEU A C 1
ATOM 1296 O O . LEU A 1 183 ? 11.052 -5.784 -5.738 1.00 91.50 183 LEU A O 1
ATOM 1300 N N . THR A 1 184 ? 10.763 -3.708 -4.959 1.00 89.62 184 THR A N 1
ATOM 1301 C CA . THR A 1 184 ? 10.705 -4.084 -3.549 1.00 89.62 184 THR A CA 1
ATOM 1302 C C . THR A 1 184 ? 9.351 -3.702 -2.988 1.00 89.62 184 THR A C 1
ATOM 1304 O O . THR A 1 184 ? 8.775 -2.685 -3.360 1.00 89.62 184 THR A O 1
ATOM 1307 N N . ALA A 1 185 ? 8.818 -4.532 -2.103 1.00 88.94 185 ALA A N 1
ATOM 1308 C CA . ALA A 1 185 ? 7.604 -4.219 -1.375 1.00 88.94 185 ALA A CA 1
ATOM 1309 C C . ALA A 1 185 ? 7.883 -4.356 0.117 1.00 88.94 185 ALA A C 1
ATOM 1311 O O . ALA A 1 185 ? 8.684 -5.195 0.535 1.00 88.94 185 ALA A O 1
ATOM 1312 N N . ALA A 1 186 ? 7.249 -3.495 0.897 1.00 86.62 186 ALA A N 1
ATOM 1313 C CA . ALA A 1 186 ? 7.279 -3.537 2.344 1.00 86.62 186 ALA A CA 1
ATOM 1314 C C . ALA A 1 186 ? 5.844 -3.489 2.854 1.00 86.62 186 ALA A C 1
ATOM 1316 O O . ALA A 1 186 ? 5.061 -2.634 2.444 1.00 86.62 186 ALA A O 1
ATOM 1317 N N . ASP A 1 187 ? 5.534 -4.407 3.752 1.00 85.56 187 ASP A N 1
ATOM 1318 C CA . ASP A 1 187 ? 4.280 -4.475 4.482 1.00 85.56 187 ASP A CA 1
ATOM 1319 C C . ASP A 1 187 ? 4.645 -4.348 5.967 1.00 85.56 187 ASP A C 1
ATOM 1321 O O . ASP A 1 187 ? 5.507 -5.088 6.460 1.00 85.56 187 ASP A O 1
ATOM 1325 N N . LEU A 1 188 ? 4.110 -3.327 6.643 1.00 84.06 188 LEU A N 1
ATOM 1326 C CA . LEU A 1 188 ? 4.478 -3.045 8.034 1.00 84.06 188 LEU A CA 1
ATOM 1327 C C . LEU A 1 188 ? 3.795 -4.009 9.006 1.00 84.06 188 LEU A C 1
ATOM 1329 O O . LEU A 1 188 ? 4.344 -4.263 10.081 1.00 84.06 188 LEU A O 1
ATOM 1333 N N . GLU A 1 189 ? 2.647 -4.565 8.622 1.00 81.94 189 GLU A N 1
ATOM 1334 C CA . GLU A 1 189 ? 1.893 -5.556 9.382 1.00 81.94 189 GLU A CA 1
ATOM 1335 C C . GLU A 1 189 ? 2.582 -6.923 9.326 1.00 81.94 189 GLU A C 1
ATOM 1337 O O . GLU A 1 189 ? 2.628 -7.646 10.327 1.00 81.94 189 GLU A O 1
ATOM 1342 N N . PHE A 1 190 ? 3.177 -7.253 8.176 1.00 81.75 190 PHE A N 1
ATOM 1343 C CA . PHE A 1 190 ? 3.802 -8.547 7.899 1.00 81.75 190 PHE A CA 1
ATOM 1344 C C . PHE A 1 190 ? 5.279 -8.423 7.476 1.00 81.75 190 PHE A C 1
ATOM 1346 O O . PHE A 1 190 ? 5.681 -8.940 6.431 1.00 81.75 190 PHE A O 1
ATOM 1353 N N . PRO A 1 191 ? 6.157 -7.833 8.315 1.00 79.50 191 PRO A N 1
ATOM 1354 C CA . PRO A 1 191 ? 7.533 -7.502 7.931 1.00 79.50 191 PRO A CA 1
ATOM 1355 C C . PRO A 1 191 ? 8.435 -8.725 7.714 1.00 79.50 191 PRO A C 1
ATOM 1357 O O . PRO A 1 191 ? 9.552 -8.592 7.215 1.00 79.50 191 PRO A O 1
ATOM 1360 N N . SER A 1 192 ? 7.994 -9.913 8.133 1.00 78.50 192 SER A N 1
ATOM 1361 C CA . SER A 1 192 ? 8.724 -11.167 7.971 1.00 78.50 192 SER A CA 1
ATOM 1362 C C . SER A 1 192 ? 8.091 -12.122 6.962 1.00 78.50 192 SER A C 1
ATOM 1364 O O . SER A 1 192 ? 8.576 -13.246 6.821 1.00 78.50 192 SER A O 1
ATOM 1366 N N . GLU A 1 193 ? 6.998 -11.735 6.301 1.00 80.00 193 GLU A N 1
ATOM 1367 C CA . GLU A 1 193 ? 6.417 -12.567 5.250 1.00 80.00 193 GLU A CA 1
ATOM 1368 C C . GLU A 1 193 ? 7.175 -12.415 3.932 1.00 80.00 193 GLU A C 1
ATOM 1370 O O . GLU A 1 193 ? 7.705 -11.358 3.587 1.00 80.00 193 GLU A O 1
ATOM 1375 N N . SER A 1 194 ? 7.251 -13.515 3.183 1.00 77.62 194 SER A N 1
ATOM 1376 C CA . SER A 1 194 ? 7.806 -13.503 1.837 1.00 77.62 194 SER A CA 1
ATOM 1377 C C . SER A 1 194 ? 6.759 -12.960 0.869 1.00 77.62 194 SER A C 1
ATOM 1379 O O . SER A 1 194 ? 5.814 -13.669 0.515 1.00 77.62 194 SER A O 1
ATOM 1381 N N . LEU A 1 195 ? 6.945 -11.722 0.424 1.00 82.44 195 LEU A N 1
ATOM 1382 C CA . LEU A 1 195 ? 6.148 -11.140 -0.650 1.00 82.44 195 LEU A CA 1
ATOM 1383 C C . LEU A 1 195 ? 6.545 -11.779 -1.987 1.00 82.44 195 LEU A C 1
ATOM 1385 O O . LEU A 1 195 ? 7.726 -12.005 -2.253 1.00 82.44 195 LEU A O 1
ATOM 1389 N N . VAL A 1 196 ? 5.548 -12.090 -2.817 1.00 87.06 196 VAL A N 1
ATOM 1390 C CA . VAL A 1 196 ? 5.744 -12.720 -4.127 1.00 87.06 196 VAL A CA 1
ATOM 1391 C C . VAL A 1 196 ? 5.138 -11.835 -5.199 1.00 87.06 196 VAL A C 1
ATOM 1393 O O . VAL A 1 196 ? 3.977 -11.435 -5.114 1.00 87.06 196 VAL A O 1
ATOM 1396 N N . TRP A 1 197 ? 5.922 -11.569 -6.234 1.00 91.19 197 TRP A N 1
ATOM 1397 C CA . TRP A 1 197 ? 5.496 -10.783 -7.375 1.00 91.19 197 TRP A CA 1
ATOM 1398 C C . TRP A 1 197 ? 4.899 -11.661 -8.470 1.00 91.19 197 TRP A C 1
ATOM 1400 O O . TRP A 1 197 ? 5.397 -12.750 -8.760 1.00 91.19 197 TRP A O 1
ATOM 1410 N N . ASN A 1 198 ? 3.842 -11.168 -9.115 1.00 91.31 198 ASN A N 1
ATOM 1411 C CA . ASN A 1 198 ? 3.236 -11.830 -10.263 1.00 91.31 198 ASN A CA 1
ATOM 1412 C C . ASN A 1 198 ? 2.970 -10.829 -11.387 1.00 91.31 198 ASN A C 1
ATOM 1414 O O . ASN A 1 198 ? 2.390 -9.767 -11.158 1.00 91.31 198 ASN A O 1
ATOM 1418 N N . LEU A 1 199 ? 3.365 -11.193 -12.605 1.00 91.81 199 LEU A N 1
ATOM 1419 C CA . LEU A 1 199 ? 3.100 -10.391 -13.791 1.00 91.81 199 LEU A CA 1
ATOM 1420 C C . LEU A 1 199 ? 1.656 -10.621 -14.245 1.00 91.81 199 LEU A C 1
ATOM 1422 O O . LEU A 1 199 ? 1.255 -11.755 -14.501 1.00 91.81 199 LEU A O 1
ATOM 1426 N N . LEU A 1 200 ? 0.867 -9.549 -14.329 1.00 93.31 200 LEU A N 1
ATOM 1427 C CA . LEU A 1 200 ? -0.552 -9.641 -14.694 1.00 93.31 200 LEU A CA 1
ATOM 1428 C C . LEU A 1 200 ? -0.782 -9.568 -16.206 1.00 93.31 200 LEU A C 1
ATOM 1430 O O . LEU A 1 200 ? -1.664 -10.247 -16.727 1.00 93.31 200 LEU A O 1
ATOM 1434 N N . SER A 1 201 ? -0.009 -8.736 -16.901 1.00 92.25 201 SER A N 1
ATOM 1435 C CA . SER A 1 201 ? -0.152 -8.496 -18.336 1.00 92.25 201 SER A CA 1
ATOM 1436 C C . SER A 1 201 ? 1.120 -7.898 -18.926 1.00 92.25 201 SER A C 1
ATOM 1438 O O . SER A 1 201 ? 1.898 -7.262 -18.214 1.00 92.25 201 SER A O 1
ATOM 1440 N N . GLN A 1 202 ? 1.281 -8.047 -20.238 1.00 89.81 202 GLN A N 1
ATOM 1441 C CA . GLN A 1 202 ? 2.311 -7.396 -21.048 1.00 89.81 202 GLN A CA 1
ATOM 1442 C C . GLN A 1 202 ? 1.655 -6.795 -22.300 1.00 89.81 202 GLN A C 1
ATOM 1444 O O . GLN A 1 202 ? 0.581 -7.264 -22.683 1.00 89.81 202 GLN A O 1
ATOM 1449 N N . PRO A 1 203 ? 2.262 -5.773 -22.930 1.00 89.75 203 PRO A N 1
ATOM 1450 C CA . PRO A 1 203 ? 1.812 -5.288 -24.230 1.00 89.75 203 PRO A CA 1
ATOM 1451 C C . PRO A 1 203 ? 1.832 -6.410 -25.274 1.00 89.75 203 PRO A C 1
ATOM 1453 O O . PRO A 1 203 ? 2.801 -7.165 -25.354 1.00 89.75 203 PRO A O 1
ATOM 1456 N N . ASP A 1 204 ? 0.785 -6.503 -26.096 1.00 89.25 204 ASP A N 1
ATOM 1457 C CA . ASP A 1 204 ? 0.656 -7.558 -27.115 1.00 89.25 204 ASP A CA 1
ATOM 1458 C C . ASP A 1 204 ? 1.761 -7.491 -28.186 1.00 89.25 204 ASP A C 1
ATOM 1460 O O . ASP A 1 204 ? 2.109 -8.497 -28.796 1.00 89.25 204 ASP A O 1
ATOM 1464 N N . ASN A 1 205 ? 2.310 -6.298 -28.420 1.00 89.69 205 ASN A N 1
ATOM 1465 C CA . ASN A 1 205 ? 3.365 -6.007 -29.391 1.00 89.69 205 ASN A CA 1
ATOM 1466 C C . ASN A 1 205 ? 4.776 -6.054 -28.783 1.00 89.69 205 ASN A C 1
ATOM 1468 O O . ASN A 1 205 ? 5.726 -5.643 -29.438 1.00 89.69 205 ASN A O 1
ATOM 1472 N N . LEU A 1 206 ? 4.950 -6.506 -27.538 1.00 90.00 206 LEU A N 1
ATOM 1473 C CA . LEU A 1 206 ? 6.259 -6.478 -26.879 1.00 90.00 206 LEU A CA 1
ATOM 1474 C C . LEU A 1 206 ? 7.337 -7.242 -27.671 1.00 90.00 206 LEU A C 1
ATOM 1476 O O . LEU A 1 206 ? 8.449 -6.737 -27.839 1.00 90.00 206 LEU A O 1
ATOM 1480 N N . ASP A 1 207 ? 6.986 -8.418 -28.196 1.00 89.69 207 ASP A N 1
ATOM 1481 C CA . ASP A 1 207 ? 7.899 -9.300 -28.937 1.00 89.69 207 ASP A CA 1
ATOM 1482 C C . ASP A 1 207 ? 8.399 -8.685 -30.260 1.00 89.69 207 ASP A C 1
ATOM 1484 O O . ASP A 1 207 ? 9.432 -9.102 -30.790 1.00 89.69 207 ASP A O 1
ATOM 1488 N N . ASP A 1 208 ? 7.709 -7.663 -30.781 1.00 91.50 208 ASP A N 1
ATOM 1489 C CA . ASP A 1 208 ? 8.139 -6.917 -31.968 1.00 91.50 208 ASP A CA 1
ATOM 1490 C C . ASP A 1 208 ? 9.394 -6.068 -31.693 1.00 91.50 208 ASP A C 1
ATOM 1492 O O . ASP A 1 208 ? 10.167 -5.775 -32.614 1.00 91.50 208 ASP A O 1
ATOM 1496 N N . TYR A 1 209 ? 9.614 -5.687 -30.429 1.00 91.56 209 TYR A N 1
ATOM 1497 C CA . TYR A 1 209 ? 10.660 -4.748 -30.015 1.00 91.56 209 TYR A CA 1
ATOM 1498 C C . TYR A 1 209 ? 11.695 -5.363 -29.078 1.00 91.56 209 TYR A C 1
ATOM 1500 O O . TYR A 1 209 ? 12.835 -4.902 -29.045 1.00 91.56 209 TYR A O 1
ATOM 1508 N N . GLY A 1 210 ? 11.351 -6.401 -28.322 1.00 93.06 210 GLY A N 1
ATOM 1509 C CA . GLY A 1 210 ? 12.273 -6.993 -27.365 1.00 93.06 210 GLY A CA 1
ATOM 1510 C C . GLY A 1 210 ? 11.661 -8.111 -26.542 1.00 93.06 210 GLY A C 1
ATOM 1511 O O . GLY A 1 210 ? 10.627 -8.676 -26.872 1.00 93.06 210 GLY A O 1
ATOM 1512 N N . THR A 1 211 ? 12.322 -8.448 -25.445 1.00 93.94 211 THR A N 1
ATOM 1513 C CA . THR A 1 211 ? 11.860 -9.472 -24.509 1.00 93.94 211 THR A CA 1
ATOM 1514 C C . THR A 1 211 ? 11.892 -8.913 -23.101 1.00 93.94 211 THR A C 1
ATOM 1516 O O . THR A 1 211 ? 12.930 -8.432 -22.646 1.00 93.94 211 THR A O 1
ATOM 1519 N N . PHE A 1 212 ? 10.763 -9.002 -22.399 1.00 93.88 212 PHE A N 1
ATOM 1520 C CA . PHE A 1 212 ? 10.670 -8.672 -20.980 1.00 93.88 212 PHE A CA 1
ATOM 1521 C C . PHE A 1 212 ? 10.586 -9.948 -20.147 1.00 93.88 212 PHE A C 1
ATOM 1523 O O . PHE A 1 212 ? 9.768 -10.828 -20.421 1.00 93.88 212 PHE A O 1
ATOM 1530 N N . THR A 1 213 ? 11.407 -10.029 -19.110 1.00 93.75 213 THR A N 1
ATOM 1531 C CA . THR A 1 213 ? 11.377 -11.090 -18.108 1.00 93.75 213 THR A CA 1
ATOM 1532 C C . THR A 1 213 ? 11.076 -10.490 -16.743 1.00 93.75 213 THR A C 1
ATOM 1534 O O . THR A 1 213 ? 11.580 -9.427 -16.383 1.00 93.75 213 THR A O 1
ATOM 1537 N N . PHE A 1 214 ? 10.241 -11.186 -15.974 1.00 94.25 214 PHE A N 1
ATOM 1538 C CA . PHE A 1 214 ? 9.833 -10.771 -14.638 1.00 94.25 214 PHE A CA 1
ATOM 1539 C C . PHE A 1 214 ? 9.878 -11.967 -13.696 1.00 94.25 214 PHE A C 1
ATOM 1541 O O . PHE A 1 214 ? 9.325 -13.026 -14.004 1.00 94.25 214 PHE A O 1
ATOM 1548 N N . GLN A 1 215 ? 10.570 -11.811 -12.575 1.00 94.38 215 GLN A N 1
ATOM 1549 C CA . GLN A 1 215 ? 10.806 -12.877 -11.611 1.00 94.38 215 GLN A CA 1
ATOM 1550 C C . GLN A 1 215 ? 9.942 -12.684 -10.356 1.00 94.38 215 GLN A C 1
ATOM 1552 O O . GLN A 1 215 ? 9.610 -11.552 -10.001 1.00 94.38 215 GLN A O 1
ATOM 1557 N N . PRO A 1 216 ? 9.586 -13.773 -9.646 1.00 93.81 216 PRO A N 1
ATOM 1558 C CA . PRO A 1 216 ? 8.754 -13.688 -8.443 1.00 93.81 216 PRO A CA 1
ATOM 1559 C C . PRO A 1 216 ? 9.373 -12.898 -7.283 1.00 93.81 216 PRO A C 1
ATOM 1561 O O . PRO A 1 216 ? 8.658 -12.505 -6.365 1.00 93.81 216 PRO A O 1
ATOM 1564 N N . ASP A 1 217 ? 10.685 -12.672 -7.309 1.00 91.25 217 ASP A N 1
ATOM 1565 C CA . ASP A 1 217 ? 11.407 -11.840 -6.343 1.00 91.25 217 ASP A CA 1
ATOM 1566 C C . ASP A 1 217 ? 11.406 -10.347 -6.712 1.00 91.25 217 ASP A C 1
ATOM 1568 O O . ASP A 1 217 ? 11.981 -9.544 -5.985 1.00 91.25 217 ASP A O 1
ATOM 1572 N N . GLY A 1 218 ? 10.747 -9.964 -7.811 1.00 91.50 218 GLY A N 1
ATOM 1573 C CA . GLY A 1 218 ? 10.627 -8.583 -8.275 1.00 91.50 218 GLY A CA 1
ATOM 1574 C C . GLY A 1 218 ? 11.760 -8.127 -9.195 1.00 91.50 218 GLY A C 1
ATOM 1575 O O . GLY A 1 218 ? 11.742 -6.971 -9.624 1.00 91.50 218 GLY A O 1
ATOM 1576 N N . GLN A 1 219 ? 12.726 -8.997 -9.520 1.00 92.75 219 GLN A N 1
ATOM 1577 C CA . GLN A 1 219 ? 13.732 -8.698 -10.538 1.00 92.75 219 GLN A CA 1
ATOM 1578 C C . GLN A 1 219 ? 13.094 -8.701 -11.924 1.00 92.75 219 GLN A C 1
ATOM 1580 O O . GLN A 1 219 ? 12.400 -9.646 -12.313 1.00 92.75 219 GLN A O 1
ATOM 1585 N N . TRP A 1 220 ? 13.378 -7.665 -12.703 1.00 93.62 220 TRP A N 1
ATOM 1586 C CA . TRP A 1 220 ? 12.900 -7.553 -14.071 1.00 93.62 220 TRP A CA 1
ATOM 1587 C C . TRP A 1 220 ? 14.029 -7.208 -15.031 1.00 93.62 220 TRP A C 1
ATOM 1589 O O . TRP A 1 220 ? 15.029 -6.591 -14.660 1.00 93.62 220 TRP A O 1
ATOM 1599 N N . THR A 1 221 ? 13.896 -7.642 -16.279 1.00 92.81 221 THR A N 1
ATOM 1600 C CA . THR A 1 221 ? 14.836 -7.310 -17.351 1.00 92.81 221 THR A CA 1
ATOM 1601 C C . THR A 1 221 ? 14.070 -7.079 -18.639 1.00 92.81 221 THR A C 1
ATOM 1603 O O . THR A 1 221 ? 13.156 -7.827 -18.967 1.00 92.81 221 THR A O 1
ATOM 1606 N N . PHE A 1 222 ? 14.461 -6.056 -19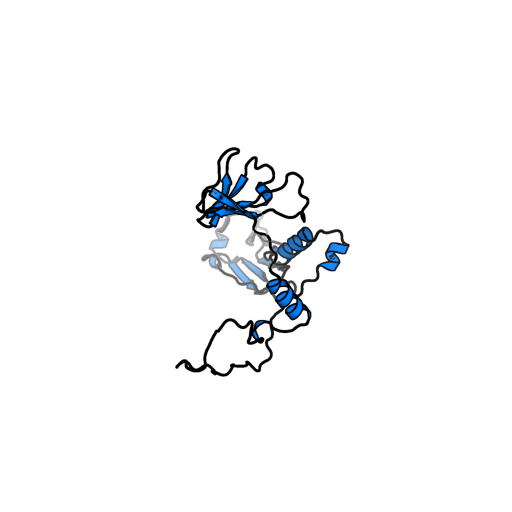.384 1.00 93.56 222 PHE A N 1
ATOM 1607 C CA . PHE A 1 222 ? 14.046 -5.845 -20.760 1.00 93.56 222 PHE A CA 1
ATOM 1608 C C . PHE A 1 222 ? 15.277 -5.905 -21.659 1.00 93.56 222 PHE A C 1
ATOM 1610 O O . PHE A 1 222 ? 16.275 -5.245 -21.375 1.00 93.56 222 PHE A O 1
ATOM 1617 N N . VAL A 1 223 ? 15.210 -6.682 -22.736 1.00 94.25 223 VAL A N 1
ATOM 1618 C CA . VAL A 1 223 ? 16.257 -6.759 -23.759 1.00 94.25 223 VAL A CA 1
ATOM 1619 C C . VAL A 1 223 ? 15.662 -6.330 -25.091 1.00 94.25 223 VAL A C 1
ATOM 1621 O O . VAL A 1 223 ? 14.763 -6.992 -25.607 1.00 94.25 223 VAL A O 1
ATOM 1624 N N . LEU A 1 224 ? 16.168 -5.230 -25.640 1.00 94.06 224 LEU A N 1
ATOM 1625 C CA . LEU A 1 224 ? 15.800 -4.721 -26.955 1.00 94.06 224 LEU A CA 1
ATOM 1626 C C . LEU A 1 224 ? 16.299 -5.680 -28.044 1.00 94.06 224 LEU A C 1
ATOM 1628 O O . LEU A 1 224 ? 17.464 -6.083 -28.054 1.00 94.06 224 LEU A O 1
ATOM 1632 N N . ASN A 1 225 ? 15.430 -6.012 -28.994 1.00 93.75 225 ASN A N 1
ATOM 1633 C CA . ASN A 1 225 ? 15.785 -6.798 -30.166 1.00 93.75 225 ASN A CA 1
ATOM 1634 C C . ASN A 1 225 ? 16.298 -5.882 -31.284 1.00 93.75 225 ASN A C 1
ATOM 1636 O O . ASN A 1 225 ? 15.537 -5.442 -32.145 1.00 93.75 225 ASN A O 1
ATOM 1640 N N . ASN A 1 226 ? 17.606 -5.625 -31.287 1.00 91.06 226 ASN A N 1
ATOM 1641 C CA . ASN A 1 226 ? 18.237 -4.755 -32.281 1.00 91.06 226 ASN A CA 1
ATOM 1642 C C . ASN A 1 226 ? 18.122 -5.280 -33.722 1.00 91.06 226 ASN A C 1
ATOM 1644 O O . ASN A 1 226 ? 18.202 -4.501 -34.664 1.00 91.06 226 ASN A O 1
ATOM 1648 N N . ASP A 1 227 ? 17.919 -6.586 -33.906 1.00 91.94 227 ASP A N 1
ATOM 1649 C CA . ASP A 1 227 ? 17.775 -7.199 -35.230 1.00 91.94 227 ASP A CA 1
ATOM 1650 C C . ASP A 1 227 ? 16.340 -7.077 -35.781 1.00 91.94 227 ASP A C 1
ATOM 1652 O O . ASP A 1 227 ? 16.069 -7.467 -36.922 1.00 91.94 227 ASP A O 1
ATOM 1656 N N . SER A 1 228 ? 15.398 -6.545 -34.992 1.00 93.06 228 SER A N 1
ATOM 1657 C CA . SER A 1 228 ? 14.021 -6.323 -35.430 1.00 93.06 228 SER A CA 1
ATOM 1658 C C . SER A 1 228 ? 13.952 -5.218 -36.480 1.00 93.06 228 SER A C 1
ATOM 1660 O O . SER A 1 228 ? 14.359 -4.082 -36.246 1.00 93.06 228 SER A O 1
ATOM 1662 N N . SER A 1 229 ? 13.333 -5.511 -37.626 1.00 92.19 229 SER A N 1
ATOM 1663 C CA . SER A 1 229 ? 13.074 -4.499 -38.656 1.00 92.19 229 SER A CA 1
ATOM 1664 C C . SER A 1 229 ? 12.154 -3.373 -38.180 1.00 92.19 229 SER A C 1
ATOM 1666 O O . SER A 1 229 ? 12.146 -2.311 -38.792 1.00 92.19 229 SER A O 1
ATOM 1668 N N . LEU A 1 230 ? 11.347 -3.617 -37.139 1.00 91.31 230 LEU A N 1
ATOM 1669 C CA . LEU A 1 230 ? 10.488 -2.596 -36.540 1.00 91.31 230 LEU A CA 1
ATOM 1670 C C . LEU A 1 230 ? 11.290 -1.659 -35.639 1.00 91.31 230 LEU A C 1
ATOM 1672 O O . LEU A 1 230 ? 11.046 -0.460 -35.690 1.00 91.31 230 LEU A O 1
ATOM 1676 N N . VAL A 1 231 ? 12.269 -2.183 -34.892 1.00 90.88 231 VAL A N 1
ATOM 1677 C CA . VAL A 1 231 ? 13.217 -1.373 -34.105 1.00 90.88 231 VAL A CA 1
ATOM 1678 C C . VAL A 1 231 ? 14.070 -0.512 -35.038 1.00 90.88 231 VAL A C 1
ATOM 1680 O O . VAL A 1 231 ? 14.066 0.702 -34.893 1.00 90.88 231 VAL A O 1
ATOM 1683 N N . GLN A 1 232 ? 14.633 -1.112 -36.092 1.00 89.75 232 GLN A N 1
ATOM 1684 C CA . GLN A 1 232 ? 15.436 -0.418 -37.114 1.00 89.75 232 GLN A CA 1
ATOM 1685 C C . GLN A 1 232 ? 14.665 0.651 -37.915 1.00 89.75 232 GLN A C 1
ATOM 1687 O O . GLN A 1 232 ? 15.259 1.426 -38.664 1.00 89.75 232 GLN A O 1
ATOM 1692 N N . ALA A 1 233 ? 13.331 0.649 -37.840 1.00 89.31 233 ALA A N 1
ATOM 1693 C CA . ALA A 1 233 ? 12.482 1.639 -38.497 1.00 89.31 233 ALA A CA 1
ATOM 1694 C C . ALA A 1 233 ? 12.133 2.832 -37.589 1.00 89.31 233 ALA A C 1
ATOM 1696 O O . ALA A 1 233 ? 11.535 3.794 -38.081 1.00 89.31 233 ALA A O 1
ATOM 1697 N N . LEU A 1 234 ? 12.468 2.765 -36.295 1.00 86.19 234 LEU A N 1
ATOM 1698 C CA . LEU A 1 234 ? 12.252 3.853 -35.347 1.00 86.19 234 LEU A CA 1
ATOM 1699 C C . LEU A 1 234 ? 13.247 4.985 -35.608 1.00 86.19 234 LEU A C 1
ATOM 1701 O O . LEU A 1 234 ? 14.416 4.770 -35.917 1.00 86.19 234 LEU A O 1
ATOM 1705 N N . ASN A 1 235 ? 12.775 6.218 -35.469 1.00 82.44 235 ASN A N 1
ATOM 1706 C CA . ASN A 1 235 ? 13.624 7.398 -35.463 1.00 82.44 235 ASN A CA 1
ATOM 1707 C C . ASN A 1 235 ? 13.992 7.775 -34.026 1.00 82.44 235 ASN A C 1
ATOM 1709 O O . ASN A 1 235 ? 13.357 7.367 -33.054 1.00 82.44 235 ASN A O 1
ATOM 1713 N N . VAL A 1 236 ? 15.012 8.621 -33.896 1.00 74.12 236 VAL A N 1
ATOM 1714 C CA . VAL A 1 236 ? 15.365 9.246 -32.617 1.00 74.12 236 VAL A CA 1
ATOM 1715 C C . VAL A 1 236 ? 14.131 9.951 -32.038 1.00 74.12 236 VAL A C 1
ATOM 1717 O O . VAL A 1 236 ? 13.475 10.700 -32.756 1.00 74.12 236 VAL A O 1
ATOM 1720 N N . GLU A 1 237 ? 13.855 9.715 -30.750 1.00 77.25 237 GLU A N 1
ATOM 1721 C CA . GLU A 1 237 ? 12.686 10.207 -29.989 1.00 77.25 237 GLU A CA 1
ATOM 1722 C C . GLU A 1 237 ? 11.336 9.525 -30.285 1.00 77.25 237 GLU A C 1
ATOM 1724 O O . GLU A 1 237 ? 10.339 9.883 -29.650 1.00 77.25 237 GLU A O 1
ATOM 1729 N N . ASP A 1 238 ? 11.277 8.514 -31.158 1.00 82.44 238 ASP A N 1
ATOM 1730 C CA . ASP A 1 238 ? 10.064 7.703 -31.287 1.00 82.44 238 ASP A CA 1
ATOM 1731 C C . ASP A 1 238 ? 9.798 6.935 -29.978 1.00 82.44 238 ASP A C 1
ATOM 1733 O O . ASP A 1 238 ? 10.687 6.311 -29.395 1.00 82.44 238 ASP A O 1
ATOM 1737 N N . VAL A 1 239 ? 8.549 6.988 -29.508 1.00 76.44 239 VAL A N 1
ATOM 1738 C CA . VAL A 1 239 ? 8.098 6.287 -28.300 1.00 76.44 239 VAL A CA 1
ATOM 1739 C C . VAL A 1 239 ? 7.210 5.124 -28.712 1.00 76.44 239 VAL A C 1
ATOM 1741 O O . VAL A 1 239 ? 6.197 5.315 -29.388 1.00 76.44 239 VAL A O 1
ATOM 1744 N N . VAL A 1 240 ? 7.580 3.923 -28.279 1.00 72.88 240 VAL A N 1
ATOM 1745 C CA . VAL A 1 240 ? 6.746 2.730 -28.425 1.00 72.88 240 VAL A CA 1
ATOM 1746 C C . VAL A 1 240 ? 5.794 2.664 -27.220 1.00 72.88 240 VAL A C 1
ATOM 1748 O O . VAL A 1 240 ? 6.269 2.810 -26.091 1.00 72.88 240 VAL A O 1
ATOM 1751 N N . PRO A 1 241 ? 4.472 2.534 -27.442 1.00 60.31 241 PRO A N 1
ATOM 1752 C CA . PRO A 1 241 ? 3.478 2.454 -26.372 1.00 60.31 241 PRO A CA 1
ATOM 1753 C C . PRO A 1 241 ? 3.521 1.133 -25.599 1.00 60.31 241 PRO A C 1
ATOM 1755 O O . PRO A 1 241 ? 3.928 0.107 -26.192 1.00 60.31 241 PRO A O 1
#

Sequence (241 aa):
MSTISLASLVQVSGTLIVDAQGKLTVLPEGTAPRPGDVVIDILQDAEVGDELSIELIQADGQGQEITIEDADAEAIIAAIEQGDDPTENEEQATAAGEDSGSSPIAIGSIARAGAQTIAATSFDTSGLQAQGLTSTQSLTLLEFLANSDPTITSEELVGFAIEAGSNQDGSDFEGVSSLSGQLTAADLEFPSESLVWNLLSQPDNLDDYGTFTFQPDGQWTFVLNNDSSLVQALNVEDVVP

Organism: NCBI:txid990268

Radius of gyration: 41.01 Å; chains: 1; bounding box: 91×59×94 Å

Foldseek 3Di:
DDDDDPVVCPDQQFWWKQALVRDTDGDHPPDQHAQQIKTWDDPVPDDPPDDIFIWHQHNVRDTDTDDPPPPVVVVCVVCVVVVHDQCPPPVRHDPPDDPPDPDPPDDDDDDDPDDDDDDDDDDDQPVVVVVVDDPVRSVVVVVCLQDPDKDKDWPDPDDDFFAWDADPVRHTRGTHFKDKIFIDIARSNCRPDDQFDDDDDDPPCLVLFWDWDAGRRRIIMTGGDNVRPVSVPDDPPDDDD

Secondary structure (DSSP, 8-state):
--PPPGGG-TT--EEEEE-TTS-EEEEETTPPPPTTPEEEE--TT--TTSPPEEEEE-TTS-EEE-----HHHHHHHHHHHHT--TTS-TTTS-----TT-SS-S--------S-----------HHHHTTT--HHHHHHHHHHHHSPPPEEEES-S----B--EE-TTS-EE--B-EEEEEEEEE-SS-TTS----------TTHHHHEEEEE-TTSEEEEEE-TT-TTGGGPPTT----

pLDDT: mean 75.29, std 14.08, range [35.53, 94.38]

InterPro domains:
  IPR010221 VCBS domain [TIGR01965] (180-236)
  IPR013783 Immunoglobulin-like fold [G3DSA:2.60.40.10] (151-240)